Protein AF-A0A8T8I0J7-F1 (afdb_monomer)

Solvent-accessible surface area (backbone atoms only — not comparable to full-atom values): 14042 Å² total; per-residue (Å²): 132,82,86,79,81,64,38,60,79,60,55,64,62,70,59,53,52,52,38,46,75,73,65,48,44,72,44,84,31,50,49,88,34,74,62,40,53,49,98,52,83,51,26,40,40,61,34,82,84,46,65,78,30,34,31,38,40,28,40,75,53,82,64,46,66,83,23,43,44,63,66,51,35,29,52,55,41,26,53,35,40,6,52,79,25,75,44,95,84,33,39,92,48,68,61,54,51,68,56,48,38,50,55,55,16,50,57,50,26,51,42,54,76,72,64,54,72,58,52,72,52,78,38,82,34,18,65,34,71,71,45,97,98,36,22,58,48,55,53,34,50,50,48,19,52,53,56,41,54,75,78,44,90,58,76,86,81,87,72,56,70,67,59,47,46,52,51,23,53,40,32,43,30,25,53,57,51,54,72,70,72,72,76,67,49,71,42,79,91,81,39,35,34,36,39,69,33,86,43,59,45,32,42,76,43,68,45,32,57,59,54,83,53,53,90,87,32,75,90,38,58,30,42,58,46,71,60,66,90,43,39,37,22,38,35,43,42,48,57,71,40,74,49,78,44,41,59,43,72,82,134

Secondary structure (DSSP, 8-state):
-PPP---GGGS-HHHHHHHHHTT--EEEEETTSGGG--SSTT--EEETTEEEEEEEEEEE-SS-TT--SHHHHHHHHHHHHSTT-SSTT--SSPPPHHHHHHHHHHHHHHHHHTT--PPEE--GGGG--SBTTB-HHHHHHHHHHHHHHHH--SPPP---HHHHHHHHHHHHHHHHHHHT-PPPEEETTTTEEEEE-SSSEEEEEESB------TT-TTS--EEEEETTEEEEEEEE-TTPEEEEEB----

pLDDT: mean 91.02, std 11.17, range [44.72, 98.81]

Radius of gyration: 21.67 Å; Cα contacts (8 Å, |Δi|>4): 431; chains: 1; bounding box: 52×36×61 Å

Nearest PDB structures (foldseek):
  2q9a-assembly2_B  TM=3.047E-01  e=9.687E-01  Thermus aquaticus
  2q9a-assembly1_A  TM=2.953E-01  e=1.987E+00  Thermus aquaticus
  6tc6-assembly1_A  TM=2.148E-01  e=9.687E-01  Neisseria meningitidis alpha522
  7knf-assembly1_A  TM=1.675E-01  e=1.987E+00  Caenorhabditis elegans
  5w1n-assembly1_A  TM=2.253E-01  e=4.876E+00  Human astrovirus 2

Foldseek 3Di:
DDDDQPALVPDDLVVVVVCVVVVAAEDEDEPVHPSFDDPDALAWDQRPSHSSHIYGYAYEFLQDQPAQDQVSSQVSSCCQAACVHDDPNHDVHRDHSLRSLLVRLVVLLVCVVVVHLHYYDYYPSQPHCPDVVDGNVSSSVVNNVVSNVVPDPWDDDDDDPVVSRVSNNLVVVQVVQCVVVWAWDADPVQQKTKDFTQAWGKHKDKQWDFDFFDPVLVVDGWDWDQTRNIIIIIHTDHHRDMDIIGGNHDD

Structure (mmCIF, N/CA/C/O backbone):
data_AF-A0A8T8I0J7-F1
#
_entry.id   AF-A0A8T8I0J7-F1
#
loop_
_atom_site.group_PDB
_atom_site.id
_atom_site.type_symbol
_atom_site.label_atom_id
_atom_site.label_alt_id
_atom_site.label_comp_id
_atom_site.label_asym_id
_atom_site.label_entity_id
_atom_site.label_seq_id
_atom_site.pdbx_PDB_ins_code
_atom_site.Cartn_x
_atom_site.Cartn_y
_atom_site.Cartn_z
_atom_site.occupancy
_atom_site.B_iso_or_equiv
_atom_site.auth_seq_id
_atom_site.auth_comp_id
_atom_site.auth_asym_id
_atom_site.auth_atom_id
_atom_site.pdbx_PDB_model_num
ATOM 1 N N . MET A 1 1 ? 7.709 13.971 -21.416 1.00 49.38 1 MET A N 1
ATOM 2 C CA . MET A 1 1 ? 6.552 14.828 -21.065 1.00 49.38 1 MET A CA 1
ATOM 3 C C . MET A 1 1 ? 5.975 14.251 -19.792 1.00 49.38 1 MET A C 1
ATOM 5 O O . MET A 1 1 ? 5.640 13.075 -19.816 1.00 49.38 1 MET A O 1
ATOM 9 N N . ARG A 1 2 ? 5.940 15.001 -18.684 1.00 66.00 2 ARG A N 1
ATOM 10 C CA . ARG A 1 2 ? 5.357 14.460 -17.451 1.00 66.00 2 ARG A CA 1
ATOM 11 C C . ARG A 1 2 ? 3.848 14.280 -17.610 1.00 66.00 2 ARG A C 1
ATOM 13 O O . ARG A 1 2 ? 3.217 15.148 -18.2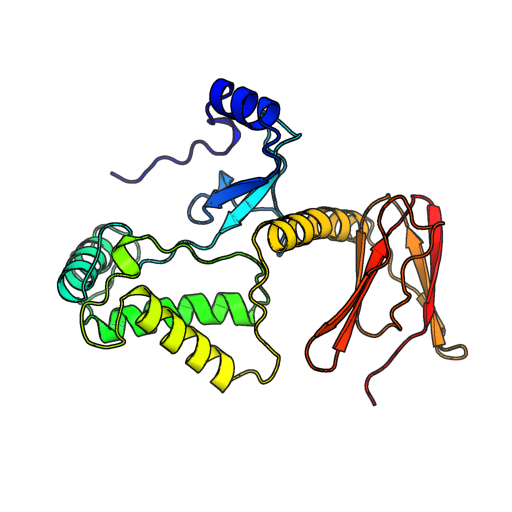22 1.00 66.00 2 ARG A O 1
ATOM 20 N N . PRO A 1 3 ? 3.272 13.191 -17.082 1.00 79.75 3 PRO A N 1
ATOM 21 C CA . PRO A 1 3 ? 1.828 13.036 -17.055 1.00 79.75 3 PRO A CA 1
ATOM 22 C C . PRO A 1 3 ? 1.203 14.191 -16.261 1.00 79.75 3 PRO A C 1
ATOM 24 O O . PRO A 1 3 ? 1.717 14.607 -15.225 1.00 79.75 3 PRO A O 1
ATOM 27 N N . THR A 1 4 ? 0.112 14.749 -16.783 1.00 88.06 4 THR A N 1
ATOM 28 C CA . THR A 1 4 ? -0.663 15.782 -16.086 1.00 88.06 4 THR A CA 1
ATOM 29 C C . THR A 1 4 ? -1.624 15.116 -15.108 1.00 88.06 4 THR A C 1
ATOM 31 O O . THR A 1 4 ? -2.411 14.262 -15.511 1.00 88.06 4 THR A O 1
ATOM 34 N N . ASP A 1 5 ? -1.570 15.515 -13.837 1.00 91.00 5 ASP A N 1
ATOM 35 C CA . ASP A 1 5 ? -2.530 15.080 -12.821 1.00 91.00 5 ASP A CA 1
ATOM 36 C C . ASP A 1 5 ? -3.853 15.843 -12.989 1.00 91.00 5 ASP A C 1
ATOM 38 O O . ASP A 1 5 ? -3.943 17.026 -12.659 1.00 91.00 5 ASP A O 1
ATOM 42 N N . PHE A 1 6 ? -4.882 15.178 -13.512 1.00 92.50 6 PHE A N 1
ATOM 43 C CA . PHE A 1 6 ? -6.249 15.718 -13.556 1.00 92.50 6 PHE A CA 1
ATOM 44 C C . PHE A 1 6 ? -7.067 15.361 -12.302 1.00 92.50 6 PHE A C 1
ATOM 46 O O . PHE A 1 6 ? -8.236 15.739 -12.193 1.00 92.50 6 PHE A O 1
ATOM 53 N N . GLY A 1 7 ? -6.464 14.631 -11.358 1.00 93.50 7 GLY A N 1
ATOM 54 C CA . GLY A 1 7 ? -7.111 14.060 -10.187 1.00 93.50 7 GLY A CA 1
ATOM 55 C C . GLY A 1 7 ? -8.232 13.074 -10.522 1.00 93.50 7 GLY A C 1
ATOM 56 O O . GLY A 1 7 ? -8.606 12.857 -11.675 1.00 93.50 7 GLY A O 1
ATOM 57 N N . LEU A 1 8 ? -8.847 12.518 -9.477 1.00 95.62 8 LEU A N 1
ATOM 58 C CA . LEU A 1 8 ? -9.962 11.571 -9.623 1.00 95.62 8 LEU A CA 1
ATOM 59 C C . LEU A 1 8 ? -11.222 12.198 -10.254 1.00 95.62 8 LEU A C 1
ATOM 61 O O . LEU A 1 8 ? -12.082 11.494 -10.778 1.00 95.62 8 LEU A O 1
ATOM 65 N N . ALA A 1 9 ? -11.358 13.527 -10.228 1.00 95.69 9 ALA A N 1
ATOM 66 C CA . ALA A 1 9 ? -12.460 14.219 -10.897 1.00 95.69 9 ALA A CA 1
ATOM 67 C C . ALA A 1 9 ? -12.319 14.229 -12.433 1.00 95.69 9 ALA A C 1
ATOM 69 O O . ALA A 1 9 ? -13.314 14.434 -13.124 1.00 95.69 9 ALA A O 1
ATOM 70 N N . GLY A 1 10 ? -11.114 13.986 -12.964 1.00 94.81 10 GLY A N 1
ATOM 71 C CA . GLY A 1 10 ? -10.849 13.845 -14.399 1.00 94.81 10 GLY A CA 1
ATOM 72 C C . GLY A 1 10 ? -11.098 12.438 -14.960 1.00 94.81 10 GLY A C 1
ATOM 73 O O . GLY A 1 10 ? -10.899 12.218 -16.153 1.00 94.81 10 GLY A O 1
ATOM 74 N N . SER A 1 11 ? -11.511 11.479 -14.125 1.00 96.06 11 SER A N 1
ATOM 75 C CA . SER A 1 11 ? -11.735 10.086 -14.524 1.00 96.06 11 SER A CA 1
ATOM 76 C C . SER A 1 11 ? -12.851 9.919 -15.563 1.00 96.06 11 SER A C 1
ATOM 78 O O . SER A 1 11 ? -13.814 10.685 -15.628 1.00 96.06 11 SER A O 1
ATOM 80 N N . ASN A 1 12 ? -12.782 8.836 -16.342 1.00 97.00 12 ASN A N 1
ATOM 81 C CA . ASN A 1 12 ? -13.845 8.465 -17.275 1.00 97.00 12 ASN A CA 1
ATOM 82 C C . ASN A 1 12 ? -15.082 7.943 -16.520 1.00 97.00 12 ASN A C 1
ATOM 84 O O . ASN A 1 12 ? -15.089 6.813 -16.031 1.00 97.00 12 ASN A O 1
ATOM 88 N N . LYS A 1 13 ? -16.157 8.740 -16.481 1.00 97.25 13 LYS A N 1
ATOM 89 C CA . LYS A 1 13 ? -17.405 8.363 -15.799 1.00 97.25 13 LYS A CA 1
ATOM 90 C C . LYS A 1 13 ? -18.019 7.062 -16.331 1.00 97.25 13 LYS A C 1
ATOM 92 O O . LYS A 1 13 ? -18.481 6.259 -15.532 1.00 97.25 13 LYS A O 1
ATOM 97 N N . ALA A 1 14 ? -17.997 6.822 -17.643 1.00 98.38 14 ALA A N 1
ATOM 98 C CA . ALA A 1 14 ? -18.591 5.613 -18.218 1.00 98.38 14 ALA A CA 1
ATOM 99 C C . ALA A 1 14 ? -17.865 4.337 -17.757 1.00 98.38 14 ALA A C 1
ATOM 101 O O . ALA A 1 14 ? -18.504 3.317 -17.517 1.00 98.38 14 ALA A O 1
ATOM 102 N N . LEU A 1 15 ? -16.540 4.409 -17.578 1.00 97.38 15 LEU A N 1
ATOM 103 C CA . LEU A 1 15 ? -15.758 3.311 -17.008 1.00 97.38 15 LEU A CA 1
ATOM 104 C C . LEU A 1 15 ? -16.139 3.053 -15.544 1.00 97.38 15 LEU A C 1
ATOM 106 O O . LEU A 1 15 ? -16.306 1.903 -15.154 1.00 97.38 15 LEU A O 1
ATOM 110 N N . LEU A 1 16 ? -16.317 4.108 -14.747 1.00 98.31 16 LEU A N 1
ATOM 111 C CA . LEU A 1 16 ? -16.741 3.980 -13.350 1.00 98.31 16 LEU A CA 1
ATOM 112 C C . LEU A 1 16 ? -18.162 3.418 -13.233 1.00 98.31 16 LEU A C 1
ATOM 114 O O . LEU A 1 16 ? -18.428 2.605 -12.354 1.00 98.31 16 LEU A O 1
ATOM 118 N N . ASP A 1 17 ? -19.061 3.822 -14.132 1.00 98.31 17 ASP A N 1
ATOM 119 C CA . ASP A 1 17 ? -20.421 3.293 -14.186 1.00 98.31 17 ASP A CA 1
ATOM 120 C C . ASP A 1 17 ? -20.409 1.789 -14.492 1.00 98.31 17 ASP A C 1
ATOM 122 O O . ASP A 1 17 ? -20.983 1.009 -13.737 1.00 98.31 17 ASP A O 1
ATOM 126 N N . ALA A 1 18 ? -19.655 1.369 -15.512 1.00 98.38 18 ALA A N 1
ATOM 127 C CA . ALA A 1 18 ? -19.501 -0.044 -15.849 1.00 98.38 18 ALA A CA 1
ATOM 128 C C . ALA A 1 18 ? -18.836 -0.858 -14.725 1.00 98.38 18 ALA A C 1
ATOM 130 O O . ALA A 1 18 ? -19.252 -1.981 -14.449 1.00 98.38 18 ALA A O 1
ATOM 131 N N . ALA A 1 19 ? -17.817 -0.305 -14.059 1.00 97.81 19 ALA A N 1
ATOM 132 C CA . ALA A 1 19 ? -17.158 -0.958 -12.932 1.00 97.81 19 ALA A CA 1
ATOM 133 C C . ALA A 1 19 ? -18.148 -1.204 -11.782 1.00 97.81 19 ALA A C 1
ATOM 135 O O . ALA A 1 19 ? -18.249 -2.325 -11.285 1.00 97.81 19 ALA A O 1
ATOM 136 N N . HIS A 1 20 ? -18.925 -0.185 -11.411 1.00 97.81 20 HIS A N 1
ATOM 137 C CA . HIS A 1 20 ? -19.969 -0.314 -10.400 1.00 97.81 20 HIS A CA 1
ATOM 138 C C . HIS A 1 20 ? -21.016 -1.370 -10.781 1.00 97.81 20 HIS A C 1
ATOM 140 O O . HIS A 1 20 ? -21.375 -2.199 -9.948 1.00 97.81 20 HIS A O 1
ATOM 146 N N . ASP A 1 21 ? -21.485 -1.373 -12.030 1.00 98.25 21 ASP A N 1
ATOM 147 C CA . ASP A 1 21 ? -22.515 -2.311 -12.494 1.00 98.25 21 ASP A CA 1
ATOM 148 C C . ASP A 1 21 ? -22.025 -3.770 -12.494 1.00 98.25 21 ASP A C 1
ATOM 150 O O . ASP A 1 21 ? -22.815 -4.696 -12.311 1.00 98.25 21 ASP A O 1
ATOM 154 N N . LEU A 1 22 ? -20.710 -3.981 -12.623 1.00 98.25 22 LEU A N 1
ATOM 155 C CA . LEU A 1 22 ? -20.046 -5.277 -12.442 1.00 98.25 22 LEU A CA 1
ATOM 156 C C . LEU A 1 22 ? -19.785 -5.633 -10.966 1.00 98.25 22 LEU A C 1
ATOM 158 O O . LEU A 1 22 ? -19.236 -6.697 -10.680 1.00 98.25 22 LEU A O 1
ATOM 162 N N . GLY A 1 23 ? -20.157 -4.763 -10.026 1.00 97.56 23 GLY A N 1
ATOM 163 C CA . GLY A 1 23 ? -19.945 -4.952 -8.593 1.00 97.56 23 GLY A CA 1
ATOM 164 C C . GLY A 1 23 ? -18.532 -4.613 -8.113 1.00 97.56 23 GLY A C 1
ATOM 165 O O . GLY A 1 23 ? -18.157 -5.004 -7.006 1.00 97.56 23 GLY A O 1
ATOM 166 N N . VAL A 1 24 ? -17.730 -3.891 -8.906 1.00 97.88 24 VAL A N 1
ATOM 167 C CA . VAL A 1 24 ? -16.416 -3.405 -8.465 1.00 97.88 24 VAL A CA 1
ATOM 168 C C . VAL A 1 24 ? -16.615 -2.340 -7.392 1.00 97.88 24 VAL A C 1
ATOM 170 O O . VAL A 1 24 ? -17.209 -1.292 -7.635 1.00 97.88 24 VAL A O 1
ATOM 173 N N . ARG A 1 25 ? -16.079 -2.610 -6.201 1.00 97.62 25 ARG A N 1
ATOM 174 C CA . ARG A 1 25 ? -16.115 -1.688 -5.055 1.00 97.62 25 ARG A CA 1
ATOM 175 C C . ARG A 1 25 ? -14.794 -0.970 -4.821 1.00 97.62 25 ARG A C 1
ATOM 177 O O . ARG A 1 25 ? -14.799 0.141 -4.308 1.00 97.62 25 ARG A O 1
ATOM 184 N N . TYR A 1 26 ? -13.681 -1.590 -5.204 1.00 98.19 26 TYR A N 1
ATOM 185 C CA . TYR A 1 26 ? -12.337 -1.108 -4.904 1.00 98.19 26 TYR A CA 1
ATOM 186 C C . TYR A 1 26 ? -11.519 -0.942 -6.179 1.00 98.19 26 TYR A C 1
ATOM 188 O O . TYR A 1 26 ? -11.452 -1.862 -6.994 1.00 98.19 26 TYR A O 1
ATOM 196 N N . LEU A 1 27 ? -10.879 0.215 -6.327 1.00 97.00 27 LEU A N 1
ATOM 197 C CA . LEU A 1 27 ? -9.900 0.501 -7.373 1.00 97.00 27 LEU A CA 1
ATOM 198 C C . LEU A 1 27 ? -8.566 0.885 -6.739 1.00 97.00 27 LEU A C 1
ATOM 200 O O . LEU A 1 27 ? -8.531 1.472 -5.663 1.00 97.00 27 LEU A O 1
ATOM 204 N N . GLN A 1 28 ? -7.473 0.589 -7.427 1.00 96.00 28 GLN A N 1
ATOM 205 C CA . GLN A 1 28 ? -6.141 1.031 -7.033 1.00 96.00 28 GLN A CA 1
ATOM 206 C C . GLN A 1 28 ? -5.917 2.493 -7.457 1.00 96.00 28 GLN A C 1
ATOM 208 O O . GLN A 1 28 ? -6.335 2.906 -8.540 1.00 96.00 28 GLN A O 1
ATOM 213 N N . GLY A 1 29 ? -5.283 3.289 -6.600 1.00 95.62 29 GLY A N 1
ATOM 214 C CA . GLY A 1 29 ? -4.842 4.657 -6.882 1.00 95.62 29 GLY A CA 1
ATOM 215 C C . GLY A 1 29 ? -3.322 4.772 -6.827 1.00 95.62 29 GLY A C 1
ATOM 216 O O . GLY A 1 29 ? -2.692 3.926 -6.217 1.00 95.62 29 GLY A O 1
ATOM 217 N N . ASN A 1 30 ? -2.753 5.826 -7.422 1.00 94.81 30 ASN A N 1
ATOM 218 C CA . ASN A 1 30 ? -1.304 6.000 -7.545 1.00 94.81 30 ASN A CA 1
ATOM 219 C C . ASN A 1 30 ? -0.791 7.214 -6.757 1.00 94.81 30 ASN A C 1
ATOM 221 O O . ASN A 1 30 ? -1.065 8.352 -7.143 1.00 94.81 30 ASN A O 1
ATOM 225 N N . MET A 1 31 ? -0.017 6.994 -5.684 1.00 94.62 31 MET A N 1
ATOM 226 C CA . MET A 1 31 ? 0.464 8.085 -4.819 1.00 94.62 31 MET A CA 1
ATOM 227 C C . MET A 1 31 ? 1.525 9.003 -5.448 1.00 94.62 31 MET A C 1
ATOM 229 O O . MET A 1 31 ? 1.840 10.042 -4.854 1.00 94.62 31 MET A O 1
ATOM 233 N N . SER A 1 32 ? 2.023 8.735 -6.660 1.00 91.56 32 SER A N 1
ATOM 234 C CA . SER A 1 32 ? 2.769 9.747 -7.428 1.00 91.56 32 SER A CA 1
ATOM 235 C C . SER A 1 32 ? 1.898 10.951 -7.796 1.00 91.56 32 SER A C 1
ATOM 237 O O . SER A 1 32 ? 2.417 12.060 -7.919 1.00 91.56 32 SER A O 1
ATOM 239 N N . PHE A 1 33 ? 0.578 10.774 -7.898 1.00 93.50 33 PHE A N 1
ATOM 240 C CA . PHE A 1 33 ? -0.369 11.844 -8.202 1.00 93.50 33 PHE A CA 1
ATOM 241 C C . PHE A 1 33 ? -0.972 12.423 -6.926 1.00 93.50 33 PHE A C 1
ATOM 243 O O . PHE A 1 33 ? -1.515 11.705 -6.084 1.00 93.50 33 PHE A O 1
ATOM 250 N N . ALA A 1 34 ? -0.905 13.746 -6.778 1.00 93.06 34 ALA A N 1
ATOM 251 C CA . ALA A 1 34 ? -1.426 14.433 -5.603 1.00 93.06 34 ALA A CA 1
ATOM 252 C C . ALA A 1 34 ? -2.938 14.212 -5.448 1.00 93.06 34 ALA A C 1
ATOM 254 O O . ALA A 1 34 ? -3.413 14.035 -4.328 1.00 93.06 34 ALA A O 1
ATOM 255 N N . GLY A 1 35 ? -3.677 14.136 -6.561 1.00 92.50 35 GLY A N 1
ATOM 256 C CA . GLY A 1 35 ? -5.117 13.866 -6.564 1.00 92.50 35 GLY A CA 1
ATOM 257 C C . GLY A 1 35 ? -5.520 12.473 -6.061 1.00 92.50 35 GLY A C 1
ATOM 258 O O . GLY A 1 35 ? -6.703 12.243 -5.819 1.00 92.50 35 GLY A O 1
ATOM 259 N N . HIS A 1 36 ? -4.563 11.556 -5.891 1.00 95.62 36 HIS A N 1
ATOM 260 C CA . HIS A 1 36 ? -4.777 10.199 -5.378 1.00 95.62 36 HIS A CA 1
ATOM 261 C C . HIS A 1 36 ? -4.283 10.026 -3.932 1.00 95.62 36 HIS A C 1
ATOM 263 O O . HIS A 1 36 ? -4.416 8.942 -3.362 1.00 95.62 36 HIS A O 1
ATOM 269 N N . ARG A 1 37 ? -3.719 11.075 -3.315 1.00 96.44 37 ARG A N 1
ATOM 270 C CA . ARG A 1 37 ? -3.228 11.028 -1.933 1.00 96.44 37 ARG A CA 1
ATOM 271 C C . ARG A 1 37 ? -4.370 11.329 -0.955 1.00 96.44 37 ARG A C 1
ATOM 273 O O . ARG A 1 37 ? -4.971 12.401 -1.040 1.00 96.44 37 ARG A O 1
ATOM 280 N N . PRO A 1 38 ? -4.674 10.430 -0.008 1.00 96.31 38 PRO A N 1
ATOM 281 C CA . PRO A 1 38 ? -5.698 10.674 0.999 1.00 96.31 38 PRO A CA 1
ATOM 282 C C . PRO A 1 38 ? -5.206 11.684 2.044 1.00 96.31 38 PRO A C 1
ATOM 284 O O . PRO A 1 38 ? -4.008 11.854 2.266 1.00 96.31 38 PRO A O 1
ATOM 287 N N . SER A 1 39 ? -6.137 12.329 2.745 1.00 95.06 39 SER A N 1
ATOM 288 C CA . SER A 1 39 ? -5.823 13.339 3.766 1.00 95.06 39 SER A CA 1
ATOM 289 C C . SER A 1 39 ? -5.436 12.763 5.135 1.00 95.06 39 SER A C 1
ATOM 291 O O . SER A 1 39 ? -5.129 13.525 6.050 1.00 95.06 39 SER A O 1
ATOM 293 N N . CYS A 1 40 ? -5.501 11.442 5.315 1.00 95.94 40 CYS A N 1
ATOM 294 C CA . CYS A 1 40 ? -5.166 10.761 6.563 1.00 95.94 40 CYS A CA 1
ATOM 295 C C . CYS A 1 40 ? -4.328 9.499 6.331 1.00 95.94 40 CYS A C 1
ATOM 297 O O . CYS A 1 40 ? -4.261 8.963 5.225 1.00 95.94 40 CYS A O 1
ATOM 299 N N . ALA A 1 41 ? -3.650 9.046 7.387 1.00 95.69 41 ALA A N 1
ATOM 300 C CA . ALA A 1 41 ? -2.747 7.904 7.320 1.00 95.69 41 ALA A CA 1
ATOM 301 C C . ALA A 1 41 ? -3.512 6.594 7.072 1.00 95.69 41 ALA A C 1
ATOM 303 O O . ALA A 1 41 ? -4.466 6.285 7.786 1.00 95.69 41 ALA A O 1
ATOM 304 N N . ASN A 1 42 ? -3.059 5.793 6.108 1.00 97.12 42 ASN A N 1
ATOM 305 C CA . ASN A 1 42 ? -3.684 4.522 5.712 1.00 97.12 42 ASN A CA 1
ATOM 306 C C . ASN A 1 42 ? -5.161 4.637 5.298 1.00 97.12 42 ASN A C 1
ATOM 308 O O . ASN A 1 42 ? -5.894 3.660 5.395 1.00 97.12 42 ASN A O 1
ATOM 312 N N . CYS A 1 43 ? -5.601 5.822 4.885 1.00 98.00 43 CYS A N 1
ATOM 313 C CA . CYS A 1 43 ? -6.946 6.091 4.396 1.00 98.00 43 CYS A CA 1
ATOM 314 C C . CYS A 1 43 ? -7.056 5.863 2.884 1.00 98.00 43 CYS A C 1
ATOM 316 O O . CYS A 1 43 ? -6.061 5.749 2.178 1.00 98.00 43 CYS A O 1
ATOM 318 N N . GLY A 1 44 ? -8.274 5.839 2.364 1.00 98.00 44 GLY A N 1
ATOM 319 C CA . GLY A 1 44 ? -8.531 5.862 0.925 1.00 98.00 44 GLY A CA 1
ATOM 320 C C . GLY A 1 44 ? -9.516 6.960 0.560 1.00 98.00 44 GLY A C 1
ATOM 321 O O . GLY A 1 44 ? -9.847 7.824 1.378 1.00 98.00 44 GLY A O 1
ATOM 322 N N . ILE A 1 45 ? -9.978 6.955 -0.686 1.00 98.38 45 ILE A N 1
ATOM 323 C CA . ILE A 1 45 ? -10.796 8.038 -1.235 1.00 98.38 45 ILE A CA 1
ATOM 324 C C . ILE A 1 45 ? -12.059 7.447 -1.859 1.00 98.38 45 ILE A C 1
ATOM 326 O O . ILE A 1 45 ? -11.973 6.670 -2.803 1.00 98.38 45 ILE A O 1
ATOM 330 N N . HIS A 1 46 ? -13.243 7.848 -1.391 1.00 97.88 46 HIS A N 1
ATOM 331 C CA . HIS A 1 46 ? -14.469 7.598 -2.157 1.00 97.88 46 HIS A CA 1
ATOM 332 C C . HIS A 1 46 ? -14.412 8.405 -3.453 1.00 97.88 46 HIS A C 1
ATOM 334 O O . HIS A 1 46 ? -14.204 9.621 -3.423 1.00 97.88 46 HIS A O 1
ATOM 340 N N . HIS A 1 47 ? -14.567 7.735 -4.592 1.00 97.81 47 HIS A N 1
ATOM 341 C CA . HIS A 1 47 ? -14.354 8.358 -5.887 1.00 9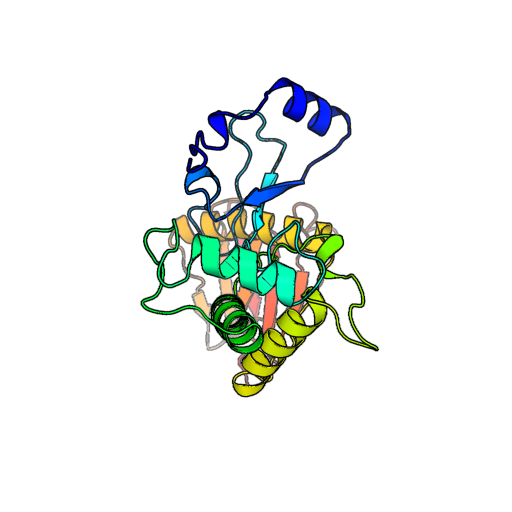7.81 47 HIS A CA 1
ATOM 342 C C . HIS A 1 47 ? -15.373 9.500 -6.107 1.00 97.81 47 HIS A C 1
ATOM 344 O O . HIS A 1 47 ? -16.581 9.269 -6.033 1.00 97.81 47 HIS A O 1
ATOM 350 N N . PRO A 1 48 ? -14.946 10.734 -6.439 1.00 97.06 48 PRO A N 1
ATOM 351 C CA . PRO A 1 48 ? -15.827 11.910 -6.457 1.00 97.06 48 PRO A CA 1
ATOM 352 C C . PRO A 1 48 ? -16.932 11.844 -7.519 1.00 97.06 48 PRO A C 1
ATOM 354 O O . PRO A 1 48 ? -17.985 12.452 -7.357 1.00 97.06 48 PRO A O 1
ATOM 357 N N . LEU A 1 49 ? -16.704 11.107 -8.610 1.00 97.62 49 LEU A N 1
ATOM 358 C CA . LEU A 1 49 ? -17.707 10.903 -9.662 1.00 97.62 49 LEU A CA 1
ATOM 359 C C . LEU A 1 49 ? -18.653 9.717 -9.406 1.00 97.62 49 LEU A C 1
ATOM 361 O O . LEU A 1 49 ? -19.679 9.639 -10.079 1.00 97.62 49 LEU A O 1
ATOM 365 N N . ARG A 1 50 ? -18.298 8.799 -8.492 1.00 97.50 50 ARG A N 1
ATOM 366 C CA . ARG A 1 50 ? -19.018 7.553 -8.155 1.00 97.50 50 ARG A CA 1
ATOM 367 C C . ARG A 1 50 ? -18.631 7.099 -6.744 1.00 97.50 50 ARG A C 1
ATOM 369 O O . ARG A 1 50 ? -17.712 6.303 -6.581 1.00 97.50 50 ARG A O 1
ATOM 376 N N . GLY A 1 51 ? -19.302 7.643 -5.729 1.00 97.50 51 GLY A N 1
ATOM 377 C CA . GLY A 1 51 ? -18.920 7.463 -4.321 1.00 97.50 51 GLY A CA 1
ATOM 378 C C . GLY A 1 51 ? -19.005 6.020 -3.809 1.00 97.50 51 GLY A C 1
ATOM 379 O O . GLY A 1 51 ? -18.407 5.704 -2.782 1.00 97.50 51 GLY A O 1
ATOM 380 N N . GLU A 1 52 ? -19.707 5.144 -4.530 1.00 97.31 52 GLU A N 1
ATOM 381 C CA . GLU A 1 52 ? -19.783 3.707 -4.251 1.00 97.31 52 GLU A CA 1
ATOM 382 C C . GLU A 1 52 ? -18.471 2.968 -4.561 1.00 97.31 52 GLU A C 1
ATOM 384 O O . GLU A 1 52 ? -18.256 1.864 -4.062 1.00 97.31 52 GLU A O 1
ATOM 389 N N . ILE A 1 53 ? -17.597 3.572 -5.373 1.00 98.19 53 ILE A N 1
ATOM 390 C CA . ILE A 1 53 ? -16.257 3.070 -5.661 1.00 98.19 53 ILE A CA 1
ATOM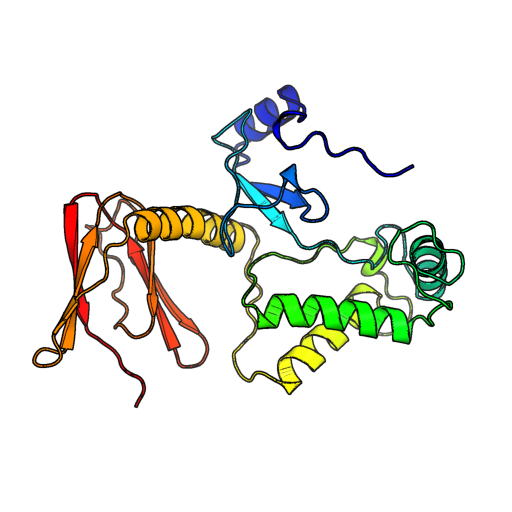 391 C C . ILE A 1 53 ? -15.264 3.736 -4.713 1.00 98.19 53 ILE A C 1
ATOM 393 O O . ILE A 1 53 ? -15.189 4.962 -4.612 1.00 98.19 53 ILE A O 1
ATOM 397 N N . PHE A 1 54 ? -14.453 2.917 -4.060 1.00 98.50 54 PHE A N 1
ATOM 398 C CA . PHE A 1 54 ? -13.416 3.340 -3.139 1.00 98.50 54 PHE A CA 1
ATOM 399 C C . PHE A 1 54 ? -12.028 3.133 -3.753 1.00 98.50 54 PHE A C 1
ATOM 401 O O . PHE A 1 54 ? -11.692 2.053 -4.237 1.00 98.50 54 PHE A O 1
ATOM 408 N N . VAL A 1 55 ? -11.216 4.184 -3.750 1.00 98.31 55 VAL A N 1
ATOM 409 C CA . VAL A 1 55 ? -9.848 4.180 -4.267 1.00 98.31 55 VAL A CA 1
ATOM 410 C C . VAL A 1 55 ? -8.885 3.901 -3.119 1.00 98.31 55 VAL A C 1
ATOM 412 O O . VAL A 1 55 ? -8.787 4.690 -2.176 1.00 98.31 55 VAL A O 1
ATOM 415 N N . VAL A 1 56 ? -8.170 2.785 -3.221 1.00 98.38 56 VAL A N 1
ATOM 416 C CA . VAL A 1 56 ? -7.113 2.348 -2.308 1.00 98.38 56 VAL A CA 1
ATOM 417 C C . VAL A 1 56 ? -5.770 2.809 -2.884 1.00 98.38 56 VAL A C 1
ATOM 419 O O . VAL A 1 56 ? -5.400 2.350 -3.966 1.00 98.38 56 VAL A O 1
ATOM 422 N N . PRO A 1 57 ? -5.045 3.726 -2.224 1.00 97.25 57 PRO A N 1
ATOM 423 C CA . PRO A 1 57 ? -3.750 4.193 -2.711 1.00 97.25 57 PRO A CA 1
ATOM 424 C C . PRO A 1 57 ? -2.691 3.083 -2.723 1.00 97.25 57 PRO A C 1
ATOM 426 O O . PRO A 1 57 ? -2.732 2.170 -1.896 1.00 97.25 57 PRO A O 1
ATOM 429 N N . ASP A 1 58 ? -1.725 3.205 -3.628 1.00 96.06 58 ASP A N 1
ATOM 430 C CA . ASP A 1 58 ? -0.509 2.399 -3.701 1.00 96.06 58 ASP A CA 1
ATOM 431 C C . ASP A 1 58 ? 0.751 3.276 -3.626 1.00 96.06 58 ASP A C 1
ATOM 433 O O . ASP A 1 58 ? 0.710 4.491 -3.842 1.00 96.06 58 ASP A O 1
ATOM 437 N N . TRP A 1 59 ? 1.885 2.645 -3.351 1.00 97.31 59 TRP A N 1
ATOM 438 C CA . TRP A 1 59 ? 3.202 3.220 -3.563 1.00 97.31 59 TRP A CA 1
ATOM 439 C C . TRP A 1 59 ? 3.763 2.731 -4.901 1.00 97.31 59 TRP A C 1
ATOM 441 O O . TRP A 1 59 ? 4.056 1.540 -5.042 1.00 97.31 59 TRP A O 1
ATOM 451 N N . PRO A 1 60 ? 3.971 3.607 -5.890 1.00 95.25 60 PRO A N 1
ATOM 452 C CA . PRO A 1 60 ? 4.734 3.222 -7.065 1.00 95.25 60 PRO A CA 1
ATOM 453 C C . PRO A 1 60 ? 6.182 2.921 -6.669 1.00 95.25 60 PRO A C 1
ATOM 455 O O . PRO A 1 60 ? 6.723 3.525 -5.742 1.00 95.25 60 PRO A O 1
ATOM 458 N N . THR A 1 61 ? 6.796 1.982 -7.381 1.00 96.50 61 THR A N 1
ATOM 459 C CA . THR A 1 61 ? 8.238 1.730 -7.312 1.00 96.50 61 THR A CA 1
ATOM 460 C C . THR A 1 61 ? 8.894 2.265 -8.580 1.00 96.50 61 THR A C 1
ATOM 462 O O . THR A 1 61 ? 8.238 2.383 -9.618 1.00 96.50 61 THR A O 1
ATOM 465 N N . SER A 1 62 ? 10.190 2.555 -8.521 1.00 96.19 62 SER A N 1
ATOM 466 C CA . SER A 1 62 ? 10.994 2.842 -9.714 1.00 96.19 62 SER A CA 1
ATOM 467 C C . SER A 1 62 ? 11.556 1.567 -10.350 1.00 96.19 62 SER A C 1
ATOM 469 O O . SER A 1 62 ? 12.430 1.645 -11.215 1.00 96.19 62 SER A O 1
ATOM 471 N N . ILE A 1 63 ? 11.065 0.384 -9.955 1.00 98.06 63 ILE A N 1
ATOM 472 C CA . ILE A 1 63 ? 11.244 -0.843 -10.732 1.00 98.06 63 ILE A CA 1
ATOM 473 C C . ILE A 1 63 ? 10.326 -0.725 -11.953 1.00 98.06 63 ILE A C 1
ATOM 475 O O . ILE A 1 63 ? 9.102 -0.824 -11.847 1.00 98.06 63 ILE A O 1
ATOM 479 N N . ALA A 1 64 ? 10.925 -0.433 -13.105 1.00 97.38 64 ALA A N 1
ATOM 480 C CA . ALA A 1 64 ? 10.217 0.002 -14.297 1.00 97.38 64 ALA A CA 1
ATOM 481 C C . ALA A 1 64 ? 9.235 -1.071 -14.783 1.00 97.38 64 ALA A C 1
ATOM 483 O O . ALA A 1 64 ? 9.530 -2.270 -14.765 1.00 97.38 64 ALA A O 1
ATOM 484 N N . PHE A 1 65 ? 8.049 -0.646 -15.218 1.00 96.38 65 PHE A N 1
ATOM 485 C CA . PHE A 1 65 ? 6.954 -1.563 -15.542 1.00 96.38 65 PHE A CA 1
ATOM 486 C C . PHE A 1 65 ? 7.265 -2.451 -16.753 1.00 96.38 65 PHE A C 1
ATOM 488 O O . PHE A 1 65 ? 6.755 -3.568 -16.864 1.00 96.38 65 PHE A O 1
ATOM 495 N N . GLU A 1 66 ? 8.092 -1.936 -17.657 1.00 97.06 66 GLU A N 1
ATOM 496 C CA . GLU A 1 66 ? 8.527 -2.571 -18.890 1.00 97.06 66 GLU A CA 1
ATOM 497 C C . GLU A 1 66 ? 9.834 -3.366 -18.745 1.00 97.06 66 GLU A C 1
ATOM 499 O O . GLU A 1 66 ? 10.140 -4.159 -19.632 1.00 97.06 66 GLU A O 1
ATOM 504 N N . ALA A 1 67 ? 10.581 -3.201 -17.646 1.00 98.38 67 ALA A N 1
ATOM 505 C CA . ALA A 1 67 ? 11.850 -3.895 -17.435 1.00 98.38 67 ALA A CA 1
ATOM 506 C C . ALA A 1 67 ? 11.651 -5.366 -17.049 1.00 98.38 67 ALA A C 1
ATOM 508 O O . ALA A 1 67 ? 10.812 -5.715 -16.207 1.00 98.38 67 ALA A O 1
ATOM 509 N N . THR A 1 68 ? 12.483 -6.232 -17.623 1.00 98.50 68 THR A N 1
ATOM 510 C CA . THR A 1 68 ? 12.458 -7.678 -17.383 1.00 98.50 68 THR A CA 1
ATOM 511 C C . THR A 1 68 ? 13.791 -8.250 -16.899 1.00 98.50 68 THR A C 1
ATOM 513 O O . THR A 1 68 ? 13.816 -9.373 -16.392 1.00 98.50 68 THR A O 1
ATOM 516 N N . ASP A 1 69 ? 14.878 -7.481 -16.987 1.00 98.69 69 ASP A N 1
ATOM 517 C CA . ASP A 1 69 ? 16.204 -7.849 -16.491 1.00 98.69 69 ASP A CA 1
ATOM 518 C C . ASP A 1 69 ? 16.991 -6.638 -15.927 1.00 98.69 69 ASP A C 1
ATOM 520 O O . ASP A 1 69 ? 16.539 -5.490 -16.034 1.00 98.69 69 ASP A O 1
ATOM 524 N N . PRO A 1 70 ? 18.139 -6.874 -15.258 1.00 98.81 70 PRO A N 1
ATOM 525 C CA . PRO A 1 70 ? 18.942 -5.814 -14.648 1.00 98.81 70 PRO A CA 1
ATOM 526 C C . PRO A 1 70 ? 19.465 -4.746 -15.612 1.00 98.81 70 PRO A C 1
ATOM 528 O O . PRO A 1 70 ? 19.608 -3.591 -15.206 1.00 98.81 70 PRO A O 1
ATOM 531 N N . GLU A 1 71 ? 19.773 -5.101 -16.862 1.00 98.75 71 GLU A N 1
ATOM 532 C CA . GLU A 1 71 ? 20.314 -4.158 -17.845 1.00 98.75 71 GLU A CA 1
ATOM 533 C C . GLU A 1 71 ? 19.225 -3.170 -18.271 1.00 98.75 71 GLU A C 1
ATOM 535 O O . GLU A 1 71 ? 19.433 -1.955 -18.210 1.00 98.75 71 GLU A O 1
ATOM 540 N N . GLU A 1 72 ? 18.034 -3.685 -18.592 1.00 98.69 72 GLU A N 1
ATOM 541 C CA . GLU A 1 72 ? 16.855 -2.878 -18.917 1.00 98.69 72 GLU A CA 1
ATOM 542 C C . GLU A 1 72 ? 16.479 -1.949 -17.755 1.00 98.69 72 GLU A C 1
ATOM 544 O O . GLU A 1 72 ? 16.310 -0.742 -17.951 1.00 98.69 72 GLU A O 1
ATOM 549 N N . GLN A 1 73 ? 16.410 -2.487 -16.532 1.00 98.75 73 GLN A N 1
ATOM 550 C CA . GLN A 1 73 ? 16.101 -1.700 -15.337 1.00 98.75 73 GLN A CA 1
ATOM 551 C C . GLN A 1 73 ? 17.125 -0.581 -15.111 1.00 98.75 73 GLN A C 1
ATOM 553 O O . GLN A 1 73 ? 16.748 0.552 -14.814 1.00 98.75 73 GLN A O 1
ATOM 558 N N . THR A 1 74 ? 18.416 -0.879 -15.266 1.00 98.81 74 THR A N 1
ATOM 559 C CA . THR A 1 74 ? 19.492 0.104 -15.076 1.00 98.81 74 THR A CA 1
ATOM 560 C C . THR A 1 74 ? 19.413 1.221 -16.109 1.00 98.81 74 THR A C 1
ATOM 562 O O . THR A 1 74 ? 19.557 2.396 -15.763 1.00 98.81 74 THR A O 1
ATOM 565 N N . ALA A 1 75 ? 19.162 0.877 -17.374 1.00 98.56 75 ALA A N 1
ATOM 566 C CA . ALA A 1 75 ? 19.028 1.855 -18.445 1.00 98.56 75 ALA A CA 1
ATOM 567 C C . ALA A 1 75 ? 17.824 2.783 -18.216 1.00 98.56 75 ALA A C 1
ATOM 569 O O . ALA A 1 75 ? 17.965 4.003 -18.304 1.00 98.56 75 ALA A O 1
ATOM 570 N N . LEU A 1 76 ? 16.658 2.221 -17.879 1.00 98.12 76 LEU A N 1
ATOM 571 C CA . LEU A 1 76 ? 15.424 2.981 -17.657 1.00 98.12 76 LEU A CA 1
ATOM 572 C C . LEU A 1 76 ? 15.512 3.870 -16.417 1.00 98.12 76 LEU A C 1
ATOM 574 O O . LEU A 1 76 ? 15.176 5.053 -16.486 1.00 98.12 76 LEU A O 1
ATOM 578 N N . PHE A 1 77 ? 16.023 3.335 -15.305 1.00 98.00 77 PHE A N 1
ATOM 579 C CA . PHE A 1 77 ? 16.201 4.116 -14.086 1.00 98.00 77 PHE A CA 1
ATOM 580 C C . PHE A 1 77 ? 17.161 5.282 -14.319 1.00 98.00 77 PHE A C 1
ATOM 582 O O . PHE A 1 77 ? 16.827 6.413 -13.990 1.00 98.00 77 PHE A O 1
ATOM 589 N N . ASN A 1 78 ? 18.327 5.055 -14.935 1.00 98.31 78 ASN A N 1
ATOM 590 C CA . ASN A 1 78 ? 19.298 6.130 -15.157 1.00 98.31 78 ASN A CA 1
ATOM 591 C C . ASN A 1 78 ? 18.844 7.143 -16.222 1.00 98.31 78 ASN A C 1
ATOM 593 O O . ASN A 1 78 ? 19.198 8.318 -16.134 1.00 98.31 78 ASN A O 1
ATOM 597 N N . ALA A 1 79 ? 18.007 6.742 -17.183 1.00 97.12 79 ALA A N 1
ATOM 598 C CA . ALA A 1 79 ? 17.369 7.685 -18.101 1.00 97.12 79 ALA A CA 1
ATOM 599 C C . ALA A 1 79 ? 16.416 8.659 -17.378 1.00 97.12 79 ALA A C 1
ATOM 601 O O . ALA A 1 79 ? 16.262 9.801 -17.815 1.00 97.12 79 ALA A O 1
ATOM 602 N N . ALA A 1 80 ? 15.801 8.238 -16.269 1.00 95.38 80 ALA A N 1
ATOM 603 C CA . ALA A 1 80 ? 14.938 9.084 -15.446 1.00 95.38 80 ALA A CA 1
ATOM 604 C C . ALA A 1 80 ? 15.708 9.827 -14.338 1.00 95.38 80 ALA A C 1
ATOM 606 O O . ALA A 1 80 ? 15.555 11.038 -14.193 1.00 95.38 80 ALA A O 1
ATOM 607 N N . TYR A 1 81 ? 16.566 9.122 -13.602 1.00 96.56 81 TYR A N 1
ATOM 608 C CA . TYR A 1 81 ? 17.159 9.551 -12.331 1.00 96.56 81 TYR A CA 1
ATOM 609 C C . TYR A 1 81 ? 18.696 9.562 -12.315 1.00 96.56 81 TYR A C 1
ATOM 611 O O . TYR A 1 81 ? 19.282 9.905 -11.293 1.00 96.56 81 TYR A O 1
ATOM 619 N N . GLY A 1 82 ? 19.369 9.190 -13.406 1.00 97.06 82 GLY A N 1
ATOM 620 C CA . GLY A 1 82 ? 20.834 9.202 -13.507 1.00 97.06 82 GLY A CA 1
ATOM 621 C C . GLY A 1 82 ? 21.410 10.607 -13.719 1.00 97.06 82 GLY A C 1
ATOM 622 O O . GLY A 1 82 ? 20.706 11.613 -13.627 1.00 97.06 82 GLY A O 1
ATOM 623 N N . ARG A 1 83 ? 22.697 10.704 -14.082 1.00 97.00 83 ARG A N 1
ATOM 624 C CA . ARG A 1 83 ? 23.403 11.996 -14.263 1.00 97.00 83 ARG A CA 1
ATOM 625 C C . ARG A 1 83 ? 22.704 12.919 -15.259 1.00 97.00 83 ARG A C 1
ATOM 627 O O . ARG A 1 83 ? 22.710 14.138 -15.096 1.00 97.00 83 ARG A O 1
ATOM 634 N N . ALA A 1 84 ? 22.192 12.326 -16.332 1.00 95.44 84 ALA A N 1
ATOM 635 C CA . ALA A 1 84 ? 21.494 13.008 -17.416 1.00 95.44 84 ALA A CA 1
ATOM 636 C C . ALA A 1 84 ? 19.978 12.735 -17.380 1.00 95.44 84 ALA A C 1
ATOM 638 O O . ALA A 1 84 ? 19.322 12.805 -18.420 1.00 95.44 84 ALA A O 1
ATOM 639 N N . GLY A 1 85 ? 19.452 12.382 -16.202 1.00 95.69 85 GLY A N 1
ATOM 640 C CA . GLY A 1 85 ? 18.061 12.001 -16.000 1.00 95.69 85 GLY A CA 1
ATOM 641 C C . GLY A 1 85 ? 17.064 13.123 -16.299 1.00 95.69 85 GLY A C 1
ATOM 642 O O . GLY A 1 85 ? 17.395 14.310 -16.285 1.00 95.69 85 GLY A O 1
ATOM 643 N N . THR A 1 86 ? 15.818 12.748 -16.586 1.00 94.44 86 THR A N 1
ATOM 644 C CA . THR A 1 86 ? 14.735 13.695 -16.895 1.00 94.44 86 THR A CA 1
ATOM 645 C C . THR A 1 86 ? 13.909 14.149 -15.688 1.00 94.44 86 THR A C 1
ATOM 647 O O . THR A 1 86 ? 13.144 15.116 -15.802 1.00 94.44 86 THR A O 1
ATOM 650 N N . GLU A 1 87 ? 14.002 13.459 -14.551 1.00 91.94 87 GLU A N 1
ATOM 651 C CA . GLU A 1 87 ? 13.265 13.814 -13.333 1.00 91.94 87 GLU A CA 1
ATOM 652 C C . GLU A 1 87 ? 13.966 14.928 -12.532 1.00 91.94 87 GLU A C 1
ATOM 654 O O . GLU A 1 87 ? 15.178 15.089 -12.636 1.00 91.94 87 GLU A O 1
ATOM 659 N N . PRO A 1 88 ? 13.235 15.757 -11.754 1.00 89.56 88 PRO A N 1
ATOM 660 C CA . PRO A 1 88 ? 13.822 16.872 -11.001 1.00 89.56 88 PRO A CA 1
ATOM 661 C C . PRO A 1 88 ? 14.860 16.412 -9.985 1.00 89.56 88 PRO A C 1
ATOM 663 O O . PRO A 1 88 ? 15.843 17.106 -9.755 1.00 89.56 88 PRO A O 1
ATOM 666 N N . GLU A 1 89 ? 14.594 15.272 -9.356 1.00 87.94 89 GLU A N 1
ATOM 667 C CA . GLU A 1 89 ? 15.419 14.634 -8.337 1.00 87.94 89 GLU A CA 1
ATOM 668 C C . GLU A 1 89 ? 16.498 13.705 -8.915 1.00 87.94 89 GLU A C 1
ATOM 670 O O . GLU A 1 89 ? 16.984 12.824 -8.208 1.00 87.94 89 GLU A O 1
ATOM 675 N N . HIS A 1 90 ? 16.885 13.877 -10.184 1.00 93.19 90 HIS A N 1
ATOM 676 C CA . HIS A 1 90 ? 17.960 13.084 -10.773 1.00 93.19 90 HIS A CA 1
ATOM 677 C C . HIS A 1 90 ? 19.301 13.282 -10.033 1.00 93.19 90 HIS A C 1
ATOM 679 O O . HIS A 1 90 ? 19.608 14.355 -9.505 1.00 93.19 90 HIS A O 1
ATOM 685 N N . GLY A 1 91 ? 20.109 12.226 -9.993 1.00 93.38 91 GLY A N 1
ATOM 686 C CA . GLY A 1 91 ? 21.405 12.195 -9.327 1.00 93.38 91 GLY A CA 1
ATOM 687 C C . GLY A 1 91 ? 22.521 12.878 -10.119 1.00 93.38 91 GLY A C 1
ATOM 688 O O . GLY A 1 91 ? 22.370 13.283 -11.272 1.00 93.38 91 GLY A O 1
ATOM 689 N N . ASP A 1 92 ? 23.696 12.976 -9.497 1.00 96.12 92 ASP A N 1
ATOM 690 C CA . ASP A 1 92 ? 24.916 13.514 -10.109 1.00 96.12 92 ASP A CA 1
ATOM 691 C C . ASP A 1 92 ? 25.724 12.458 -10.883 1.00 96.12 92 ASP A C 1
ATOM 693 O O . ASP A 1 92 ? 26.707 12.784 -11.554 1.00 96.12 92 ASP A O 1
ATOM 697 N N . ARG A 1 93 ? 25.315 11.190 -10.809 1.00 97.88 93 ARG A N 1
ATOM 698 C CA . ARG A 1 93 ? 25.915 10.044 -11.492 1.00 97.88 93 ARG A CA 1
ATOM 699 C C . ARG A 1 93 ? 24.851 9.003 -11.825 1.00 97.88 93 ARG A C 1
ATOM 701 O O . ARG A 1 93 ? 23.772 9.005 -11.243 1.00 97.88 93 ARG A O 1
ATOM 708 N N . ASP A 1 94 ? 25.213 8.091 -12.713 1.00 98.38 94 ASP A N 1
ATOM 709 C CA . ASP A 1 94 ? 24.426 6.887 -12.949 1.00 98.38 94 ASP A CA 1
ATOM 710 C C . ASP A 1 94 ? 24.688 5.869 -11.829 1.00 98.38 94 ASP A C 1
ATOM 712 O O . ASP A 1 94 ? 25.781 5.826 -11.241 1.00 98.38 94 ASP A O 1
ATOM 716 N N . LEU A 1 95 ? 23.666 5.077 -11.522 1.00 98.50 95 LEU A N 1
ATOM 717 C CA . LEU A 1 95 ? 23.695 4.013 -10.525 1.00 98.50 95 LEU A CA 1
ATOM 718 C C . LEU A 1 95 ? 23.850 2.643 -11.192 1.00 98.50 95 LEU A C 1
ATOM 720 O O . LEU A 1 95 ? 23.364 2.432 -12.307 1.00 98.50 95 LEU A O 1
ATOM 724 N N . THR A 1 96 ? 24.498 1.701 -10.505 1.00 98.75 96 THR A N 1
ATOM 725 C CA . THR A 1 96 ? 24.441 0.281 -10.893 1.00 98.75 96 THR A CA 1
ATOM 726 C C . THR A 1 96 ? 23.088 -0.326 -10.526 1.00 98.75 96 THR A C 1
ATOM 728 O O . THR A 1 96 ? 22.341 0.236 -9.724 1.00 98.75 96 THR A O 1
ATOM 731 N N . TYR A 1 97 ? 22.776 -1.502 -11.073 1.00 98.75 97 TYR A N 1
ATOM 732 C CA . TYR A 1 97 ? 21.553 -2.227 -10.730 1.00 98.75 97 TYR A CA 1
ATOM 733 C C . TYR A 1 97 ? 21.402 -2.448 -9.216 1.00 98.75 97 TYR A C 1
ATOM 735 O O . TYR A 1 97 ? 20.335 -2.221 -8.652 1.00 98.75 97 TYR A O 1
ATOM 743 N N . GLU A 1 98 ? 22.480 -2.846 -8.542 1.00 98.62 98 GLU A N 1
ATOM 744 C CA . GLU A 1 98 ? 22.484 -3.093 -7.101 1.00 98.62 98 GLU A CA 1
ATOM 745 C C . GLU A 1 98 ? 22.220 -1.807 -6.313 1.00 98.62 98 GLU A C 1
ATOM 747 O O . GLU A 1 98 ? 21.436 -1.816 -5.371 1.00 98.62 98 GLU A O 1
ATOM 752 N N . GLU A 1 99 ? 22.822 -0.687 -6.720 1.00 98.50 99 GLU A N 1
ATOM 753 C CA . GLU A 1 99 ? 22.580 0.614 -6.091 1.00 98.50 99 GLU A CA 1
ATOM 754 C C . GLU A 1 99 ? 21.131 1.080 -6.280 1.00 98.50 99 GLU A C 1
ATOM 756 O O . GLU A 1 99 ? 20.542 1.636 -5.356 1.00 98.50 99 GLU A O 1
ATOM 761 N N . ILE A 1 100 ? 20.538 0.812 -7.448 1.00 98.62 100 ILE A N 1
ATOM 762 C CA . ILE A 1 100 ? 19.122 1.093 -7.721 1.00 98.62 100 ILE A CA 1
ATOM 763 C C . ILE A 1 100 ? 18.228 0.273 -6.789 1.00 98.62 100 ILE A C 1
ATOM 765 O O . ILE A 1 100 ? 17.331 0.830 -6.158 1.00 98.62 100 ILE A O 1
ATOM 769 N N . VAL A 1 101 ? 18.482 -1.035 -6.670 1.00 98.75 101 VAL A N 1
ATOM 770 C CA . VAL A 1 101 ? 17.729 -1.909 -5.758 1.00 98.75 101 VAL A CA 1
ATOM 771 C C . VAL A 1 101 ? 17.853 -1.424 -4.315 1.00 98.75 101 VAL A C 1
ATOM 773 O O . VAL A 1 101 ? 16.847 -1.381 -3.613 1.00 98.75 101 VAL A O 1
ATOM 776 N N . GLU A 1 102 ? 19.046 -1.020 -3.875 1.00 98.44 102 GLU A N 1
ATOM 777 C CA . GLU A 1 102 ? 19.267 -0.502 -2.521 1.00 98.44 102 GLU A CA 1
ATOM 778 C C . GLU A 1 102 ? 18.487 0.790 -2.246 1.00 98.44 102 GLU A C 1
ATOM 780 O O . GLU A 1 102 ? 17.804 0.873 -1.224 1.00 98.44 102 GLU A O 1
ATOM 785 N N . VAL A 1 103 ? 18.531 1.765 -3.161 1.00 97.12 103 VAL A N 1
ATOM 786 C CA . VAL A 1 103 ? 17.792 3.035 -3.032 1.00 97.12 103 VAL A CA 1
ATOM 787 C C . VAL A 1 103 ? 16.281 2.798 -3.012 1.00 97.12 103 VAL A C 1
ATOM 789 O O . VAL A 1 103 ? 15.572 3.331 -2.156 1.00 97.12 103 VAL A O 1
ATOM 792 N N . GLU A 1 104 ? 15.773 1.963 -3.918 1.00 98.00 104 GLU A N 1
ATOM 793 C CA . GLU A 1 104 ? 14.346 1.640 -3.977 1.00 98.00 104 GLU A CA 1
ATOM 794 C C . GLU A 1 104 ? 13.881 0.855 -2.745 1.00 98.00 104 GLU A C 1
ATOM 796 O O . GLU A 1 104 ? 12.779 1.079 -2.235 1.00 98.00 104 GLU A O 1
ATOM 801 N N . ALA A 1 105 ? 14.722 -0.044 -2.230 1.00 98.38 105 ALA A N 1
ATOM 802 C CA . ALA A 1 105 ? 14.443 -0.783 -1.007 1.00 98.38 105 ALA A CA 1
ATOM 803 C C . ALA A 1 105 ? 14.495 0.112 0.242 1.00 98.38 105 ALA A C 1
ATOM 805 O O . ALA A 1 105 ? 13.732 -0.125 1.178 1.00 98.38 105 ALA A O 1
ATOM 806 N N . ASP A 1 106 ? 15.339 1.149 0.274 1.00 97.69 106 ASP A N 1
ATOM 807 C CA . ASP A 1 106 ? 15.357 2.137 1.362 1.00 97.69 106 ASP A CA 1
ATOM 808 C C . ASP A 1 106 ? 14.034 2.909 1.440 1.00 97.69 106 ASP A C 1
ATOM 810 O O . ASP A 1 106 ? 13.438 3.003 2.517 1.00 97.69 106 ASP A O 1
ATOM 814 N N . THR A 1 107 ? 13.529 3.413 0.310 1.00 97.19 107 THR A N 1
ATOM 815 C CA . THR A 1 107 ? 12.220 4.089 0.261 1.00 97.19 107 THR A CA 1
ATOM 816 C C . THR A 1 107 ? 11.096 3.137 0.680 1.00 97.19 107 THR A C 1
ATOM 818 O O . THR A 1 107 ? 10.246 3.483 1.506 1.00 97.19 107 THR A O 1
ATOM 821 N N . ALA A 1 108 ? 11.107 1.899 0.183 1.00 97.81 108 ALA A N 1
ATOM 822 C CA . ALA A 1 108 ? 10.110 0.898 0.548 1.00 97.81 108 ALA A CA 1
ATOM 823 C C . ALA A 1 108 ? 10.137 0.550 2.043 1.00 97.81 108 ALA A C 1
ATOM 825 O O . ALA A 1 108 ? 9.086 0.488 2.690 1.00 97.81 108 ALA A O 1
ATOM 826 N N . ALA A 1 109 ? 11.333 0.388 2.612 1.00 96.94 109 ALA A N 1
ATOM 827 C CA . ALA A 1 109 ? 11.516 0.152 4.034 1.00 96.94 109 ALA A CA 1
ATOM 828 C C . ALA A 1 109 ? 10.981 1.329 4.859 1.00 96.94 109 ALA A C 1
ATOM 830 O O . ALA A 1 109 ? 10.262 1.095 5.825 1.00 96.94 109 ALA A O 1
ATOM 831 N N . GLN A 1 110 ? 11.218 2.584 4.461 1.00 96.56 110 GLN A N 1
ATOM 832 C CA . GLN A 1 110 ? 10.639 3.748 5.146 1.00 96.56 110 GLN A CA 1
ATOM 833 C C . GLN A 1 110 ? 9.104 3.705 5.171 1.00 96.56 110 GLN A C 1
ATOM 835 O O . GLN A 1 110 ? 8.499 3.976 6.213 1.00 96.56 110 GLN A O 1
ATOM 840 N N . HIS A 1 111 ? 8.459 3.300 4.071 1.00 96.75 111 HIS A N 1
ATOM 841 C CA . HIS A 1 111 ? 7.004 3.119 4.045 1.00 96.75 111 HIS A CA 1
ATOM 842 C C . HIS A 1 111 ? 6.560 2.057 5.063 1.00 96.75 111 HIS A C 1
ATOM 844 O O . HIS A 1 111 ? 5.676 2.335 5.878 1.00 96.75 111 HIS A O 1
ATOM 850 N N . LEU A 1 112 ? 7.217 0.893 5.100 1.00 95.25 112 LEU A N 1
ATOM 851 C CA . LEU A 1 112 ? 6.927 -0.156 6.087 1.00 95.25 112 LEU A CA 1
ATOM 852 C C . LEU A 1 112 ? 7.143 0.326 7.531 1.00 95.25 112 LEU A C 1
ATOM 854 O O . LEU A 1 112 ? 6.290 0.121 8.394 1.00 95.25 112 LEU A O 1
ATOM 858 N N . MET A 1 113 ? 8.258 1.007 7.799 1.00 93.75 113 MET A N 1
ATOM 859 C CA . MET A 1 113 ? 8.635 1.498 9.131 1.00 93.75 113 MET A CA 1
ATOM 860 C C . MET A 1 113 ? 7.708 2.608 9.639 1.00 93.75 113 MET A C 1
ATOM 862 O O . MET A 1 113 ? 7.486 2.722 10.844 1.00 93.75 113 MET A O 1
ATOM 866 N N . SER A 1 114 ? 7.131 3.403 8.733 1.00 93.38 114 SER A N 1
ATOM 867 C CA . SER A 1 114 ? 6.113 4.409 9.068 1.00 93.38 114 SER A CA 1
ATOM 868 C C . SER A 1 114 ? 4.725 3.811 9.345 1.00 93.38 114 SER A C 1
ATOM 870 O O . SER A 1 114 ? 3.812 4.534 9.746 1.00 93.38 114 SER A O 1
ATOM 872 N N . GLY A 1 115 ? 4.560 2.494 9.163 1.00 92.75 115 GLY A N 1
ATOM 873 C CA . GLY A 1 115 ? 3.292 1.794 9.348 1.00 92.75 115 GLY A CA 1
ATOM 874 C C . GLY A 1 115 ? 2.315 1.983 8.187 1.00 92.75 115 GLY A C 1
ATOM 875 O O . GLY A 1 115 ? 1.105 1.870 8.397 1.00 92.75 115 GLY A O 1
ATOM 876 N N . SER A 1 116 ? 2.813 2.291 6.984 1.00 95.62 116 SER A N 1
ATOM 877 C CA . SER A 1 116 ? 1.983 2.364 5.782 1.00 95.62 116 SER A CA 1
ATOM 878 C C . SER A 1 116 ? 1.328 1.015 5.489 1.00 95.62 116 SER A C 1
ATOM 880 O O . SER A 1 116 ? 2.005 -0.009 5.447 1.00 95.62 116 SER A O 1
ATOM 882 N N . ALA A 1 117 ? 0.025 1.029 5.213 1.00 95.25 117 ALA A N 1
ATOM 883 C CA . ALA A 1 117 ? -0.720 -0.152 4.779 1.00 95.25 117 ALA A CA 1
ATOM 884 C C . ALA A 1 117 ? -0.735 -0.337 3.251 1.00 95.25 117 ALA A C 1
ATOM 886 O O . ALA A 1 117 ? -1.085 -1.411 2.777 1.00 95.25 117 ALA A O 1
ATOM 887 N N . TYR A 1 118 ? -0.399 0.698 2.477 1.00 97.06 118 TYR A N 1
ATOM 888 C CA . TYR A 1 118 ? -0.510 0.660 1.018 1.00 97.06 118 TYR A CA 1
ATOM 889 C C . TYR A 1 118 ? 0.469 -0.331 0.385 1.00 97.06 118 TYR A C 1
ATOM 891 O O . TYR A 1 118 ? 1.621 -0.430 0.810 1.00 97.06 118 TYR A O 1
ATOM 899 N N . ALA A 1 119 ? -0.004 -1.029 -0.648 1.00 96.25 119 ALA A N 1
ATOM 900 C CA . ALA A 1 119 ? 0.805 -1.943 -1.442 1.00 96.25 119 ALA A CA 1
ATOM 901 C C . ALA A 1 119 ? 1.838 -1.183 -2.283 1.00 96.25 119 ALA A C 1
ATOM 903 O O . ALA A 1 119 ? 1.643 -0.010 -2.594 1.00 96.25 119 ALA A O 1
ATOM 904 N N . HIS A 1 120 ? 2.900 -1.873 -2.695 1.00 97.31 120 HIS A N 1
ATOM 905 C CA . HIS A 1 120 ? 3.856 -1.366 -3.676 1.00 97.31 120 HIS A CA 1
ATOM 906 C C . HIS A 1 120 ? 3.592 -1.967 -5.052 1.00 97.31 120 HIS A C 1
ATOM 908 O O . HIS A 1 120 ? 3.330 -3.165 -5.170 1.00 97.31 120 HIS A O 1
ATOM 914 N N . THR A 1 121 ? 3.690 -1.147 -6.093 1.00 95.94 121 THR A N 1
ATOM 915 C CA . THR A 1 121 ? 3.363 -1.575 -7.456 1.00 95.94 121 THR A CA 1
ATOM 916 C C . THR A 1 121 ? 4.572 -2.139 -8.185 1.00 95.94 121 THR A C 1
ATOM 918 O O . THR A 1 121 ? 5.608 -1.488 -8.318 1.00 95.94 121 THR A O 1
ATOM 921 N N . LEU A 1 122 ? 4.389 -3.358 -8.692 1.00 97.31 122 LEU A N 1
ATOM 922 C CA . LEU A 1 122 ? 5.286 -4.104 -9.571 1.00 97.31 122 LEU A CA 1
ATOM 923 C C . LEU A 1 122 ? 4.467 -4.677 -10.733 1.00 97.31 122 LEU A C 1
ATOM 925 O O . LEU A 1 122 ? 3.240 -4.764 -10.664 1.00 97.31 122 LEU A O 1
ATOM 929 N N . HIS A 1 123 ? 5.145 -5.099 -11.795 1.00 97.88 123 HIS A N 1
ATOM 930 C CA . HIS A 1 123 ? 4.509 -5.556 -13.027 1.00 97.88 123 HIS A CA 1
ATOM 931 C C . HIS A 1 123 ? 4.946 -6.968 -13.413 1.00 97.88 123 HIS A C 1
ATOM 933 O O . HIS A 1 123 ? 5.975 -7.478 -12.972 1.00 97.88 123 HIS A O 1
ATOM 939 N N . GLN A 1 124 ? 4.164 -7.602 -14.291 1.00 97.88 124 GLN A N 1
ATOM 940 C CA . GLN A 1 124 ? 4.418 -8.968 -14.764 1.00 97.88 124 GLN A CA 1
ATOM 941 C C . GLN A 1 124 ? 5.823 -9.166 -15.367 1.00 97.88 124 GLN A C 1
ATOM 943 O O . GLN A 1 124 ? 6.368 -10.262 -15.298 1.00 97.88 124 GLN A O 1
ATOM 948 N N . GLY A 1 125 ? 6.429 -8.124 -15.947 1.00 97.75 125 GLY A N 1
ATOM 949 C CA . GLY A 1 125 ? 7.796 -8.196 -16.470 1.00 97.75 125 GLY A CA 1
ATOM 950 C C . GLY A 1 125 ? 8.829 -8.388 -15.360 1.00 97.75 125 GLY A C 1
ATOM 951 O O . GLY A 1 125 ? 9.770 -9.162 -15.509 1.00 97.75 125 GLY A O 1
ATOM 952 N N . ASN A 1 126 ? 8.592 -7.780 -14.196 1.00 98.62 126 ASN A N 1
ATOM 953 C CA . ASN A 1 126 ? 9.528 -7.783 -13.074 1.00 98.62 126 ASN A CA 1
ATOM 954 C C . ASN A 1 126 ? 9.627 -9.152 -12.377 1.00 98.62 126 ASN A C 1
ATOM 956 O O . ASN A 1 126 ? 10.569 -9.397 -11.616 1.00 98.62 126 ASN A O 1
ATOM 960 N N . VAL A 1 127 ? 8.675 -10.060 -12.623 1.00 98.25 127 VAL A N 1
ATOM 961 C CA . VAL A 1 127 ? 8.720 -11.442 -12.114 1.00 98.25 127 VAL A CA 1
ATOM 962 C C . VAL A 1 127 ? 9.442 -12.408 -13.056 1.00 98.25 127 VAL A C 1
ATOM 964 O O . VAL A 1 127 ? 9.572 -13.585 -12.725 1.00 98.25 127 VAL A O 1
ATOM 967 N N . ARG A 1 128 ? 9.938 -11.942 -14.213 1.00 98.31 128 ARG A N 1
ATOM 968 C CA . ARG A 1 128 ? 10.763 -12.765 -15.102 1.00 98.31 128 ARG A CA 1
ATOM 969 C C . ARG A 1 128 ? 12.021 -13.229 -14.370 1.00 98.31 128 ARG A C 1
ATOM 971 O O . ARG A 1 128 ? 12.799 -12.420 -13.870 1.00 98.31 128 ARG A O 1
ATOM 978 N N . GLU A 1 129 ? 12.241 -14.538 -14.373 1.00 98.25 129 GLU A N 1
ATOM 979 C CA . GLU A 1 129 ? 13.471 -15.139 -13.868 1.00 98.25 129 GLU A CA 1
ATOM 980 C C . GLU A 1 129 ? 14.615 -14.881 -14.862 1.00 98.25 129 GLU A C 1
ATOM 982 O O . GLU A 1 129 ? 14.726 -15.550 -15.891 1.00 98.25 129 GLU A O 1
ATOM 987 N N . TYR A 1 130 ? 15.435 -13.862 -14.601 1.00 9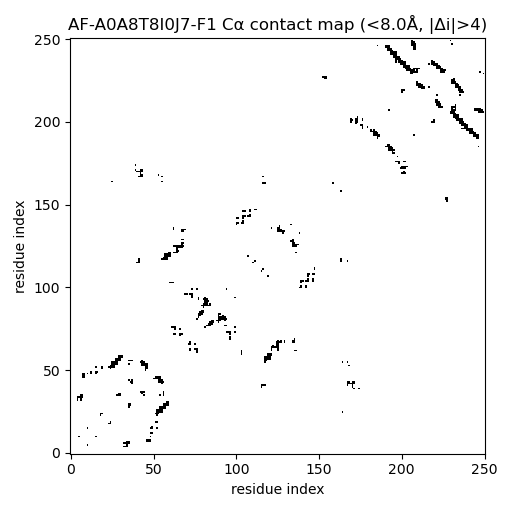8.00 130 TYR A N 1
ATOM 988 C CA . TYR A 1 130 ? 16.566 -13.510 -15.468 1.00 98.00 130 TYR A CA 1
ATOM 989 C C . TYR A 1 130 ? 17.822 -14.345 -15.145 1.00 98.00 130 TYR A C 1
ATOM 991 O O . TYR A 1 130 ? 18.722 -14.471 -15.974 1.00 98.00 130 TYR A O 1
ATOM 999 N N . ALA A 1 131 ? 17.879 -14.939 -13.950 1.00 97.75 131 ALA A N 1
ATOM 1000 C CA . ALA A 1 131 ? 18.870 -15.922 -13.520 1.00 97.75 131 ALA A CA 1
ATOM 1001 C C . ALA A 1 131 ? 18.224 -16.870 -12.491 1.00 97.75 131 ALA A C 1
ATOM 1003 O O . ALA A 1 131 ? 17.236 -16.475 -11.875 1.00 97.75 131 ALA A O 1
ATOM 1004 N N . PRO A 1 132 ? 18.750 -18.091 -12.265 1.00 97.88 132 PRO A N 1
ATOM 1005 C CA . PRO A 1 132 ? 18.134 -19.050 -11.345 1.00 97.88 132 PRO A CA 1
ATOM 1006 C C . PRO A 1 132 ? 17.836 -18.450 -9.960 1.00 97.88 132 PRO A C 1
ATOM 1008 O O . PRO A 1 132 ? 18.750 -18.042 -9.242 1.00 97.88 132 PRO A O 1
ATOM 1011 N N . GLY A 1 133 ? 16.555 -18.395 -9.595 1.00 95.62 133 GLY A N 1
ATOM 1012 C CA . GLY A 1 133 ? 16.049 -17.829 -8.343 1.00 95.62 133 GLY A CA 1
ATOM 1013 C C . GLY A 1 133 ? 16.075 -16.298 -8.247 1.00 95.62 133 GLY A C 1
ATOM 1014 O O . GLY A 1 133 ? 15.912 -15.772 -7.147 1.00 95.62 133 GLY A O 1
ATOM 1015 N N . ARG A 1 134 ? 16.302 -15.575 -9.351 1.00 98.06 134 ARG A N 1
ATOM 1016 C CA . ARG A 1 134 ? 16.447 -14.111 -9.384 1.00 98.06 134 ARG A CA 1
ATOM 1017 C C . ARG A 1 134 ? 15.451 -13.480 -10.353 1.00 98.06 134 ARG A C 1
ATOM 1019 O O . ARG A 1 134 ? 15.384 -13.855 -11.522 1.00 98.06 134 ARG A O 1
ATOM 1026 N N . SER A 1 135 ? 14.726 -12.474 -9.875 1.00 98.69 135 SER A N 1
ATOM 1027 C CA . SER A 1 135 ? 13.895 -11.581 -10.687 1.00 98.69 135 SER A CA 1
ATOM 1028 C C . SER A 1 135 ? 14.014 -10.161 -10.139 1.00 98.69 135 SER A C 1
ATOM 1030 O O . SER A 1 135 ? 14.372 -9.986 -8.974 1.00 98.69 135 SER A O 1
ATOM 1032 N N . LEU A 1 136 ? 13.673 -9.147 -10.940 1.00 98.81 136 LEU A N 1
ATOM 1033 C CA . LEU A 1 136 ? 13.699 -7.753 -10.479 1.00 98.81 136 LEU A CA 1
ATOM 1034 C C . LEU A 1 136 ? 12.830 -7.553 -9.226 1.00 98.81 136 LEU A C 1
ATOM 1036 O O . LEU A 1 136 ? 13.261 -6.942 -8.250 1.00 98.81 136 LEU A O 1
ATOM 1040 N N . ALA A 1 137 ? 11.626 -8.131 -9.240 1.00 98.44 137 ALA A N 1
ATOM 1041 C CA . ALA A 1 137 ? 10.708 -8.132 -8.108 1.00 98.44 137 ALA A CA 1
ATOM 1042 C C . ALA A 1 137 ? 11.304 -8.831 -6.876 1.00 98.44 137 ALA A C 1
ATOM 1044 O O . ALA A 1 137 ? 11.266 -8.271 -5.784 1.00 98.44 137 ALA A O 1
ATOM 1045 N N . PHE A 1 138 ? 11.865 -10.036 -7.028 1.00 98.12 138 PHE A N 1
ATOM 1046 C CA . PHE A 1 138 ? 12.430 -10.782 -5.900 1.00 98.12 138 PHE A CA 1
ATOM 1047 C C . PHE A 1 138 ? 13.652 -10.094 -5.292 1.00 98.12 138 PHE A C 1
ATOM 1049 O O . PHE A 1 138 ? 13.796 -10.098 -4.072 1.00 98.12 138 PHE A O 1
ATOM 1056 N N . ASP A 1 139 ? 14.499 -9.471 -6.107 1.00 98.75 139 ASP A N 1
ATOM 1057 C CA . ASP A 1 139 ? 15.664 -8.732 -5.621 1.00 98.75 139 ASP A CA 1
ATOM 1058 C C . ASP A 1 139 ? 15.245 -7.540 -4.757 1.00 98.75 139 ASP A C 1
ATOM 1060 O O . ASP A 1 139 ? 15.718 -7.394 -3.628 1.00 98.75 139 ASP A O 1
ATOM 1064 N N . TRP A 1 140 ? 14.287 -6.748 -5.243 1.00 98.62 140 TRP A N 1
ATOM 1065 C CA . TRP A 1 140 ? 13.743 -5.607 -4.508 1.00 98.62 140 TRP A CA 1
ATOM 1066 C C . TRP A 1 140 ? 12.982 -6.022 -3.237 1.00 98.62 140 TRP A C 1
ATOM 1068 O O . TRP A 1 140 ? 13.188 -5.426 -2.175 1.00 98.62 140 TRP A O 1
ATOM 1078 N N . ILE A 1 141 ? 12.158 -7.080 -3.293 1.00 97.69 141 ILE A N 1
ATOM 1079 C CA . ILE A 1 141 ? 11.446 -7.612 -2.116 1.00 97.69 141 ILE A CA 1
ATOM 1080 C C . ILE A 1 141 ? 12.445 -8.091 -1.058 1.00 97.69 141 ILE A C 1
ATOM 1082 O O . ILE A 1 141 ? 12.304 -7.748 0.116 1.00 97.69 141 ILE A O 1
ATOM 1086 N N . ASN A 1 142 ? 13.465 -8.858 -1.455 1.00 98.12 142 ASN A N 1
ATOM 1087 C CA . ASN A 1 142 ? 14.458 -9.390 -0.524 1.00 98.12 142 ASN A CA 1
ATOM 1088 C C . ASN A 1 142 ? 15.252 -8.270 0.154 1.00 98.12 142 ASN A C 1
ATOM 1090 O O . ASN A 1 142 ? 15.414 -8.304 1.374 1.00 98.12 142 ASN A O 1
ATOM 1094 N N . ALA A 1 143 ? 15.695 -7.263 -0.604 1.00 98.56 143 ALA A N 1
ATOM 1095 C CA . ALA A 1 143 ? 16.386 -6.102 -0.050 1.00 98.56 143 ALA A CA 1
ATOM 1096 C C . ALA A 1 143 ? 15.488 -5.322 0.929 1.00 98.56 143 ALA A C 1
ATOM 1098 O O . ALA A 1 143 ? 15.905 -5.010 2.047 1.00 98.56 143 ALA A O 1
ATOM 1099 N N . THR A 1 144 ? 14.225 -5.085 0.563 1.00 98.00 144 THR A N 1
ATOM 1100 C CA . THR A 1 144 ? 13.249 -4.371 1.404 1.00 98.00 144 THR A CA 1
ATOM 1101 C C . THR A 1 144 ? 12.977 -5.107 2.717 1.00 98.00 144 THR A C 1
ATOM 1103 O O . THR A 1 144 ? 13.039 -4.518 3.800 1.00 98.00 144 THR A O 1
ATOM 1106 N N . VAL A 1 145 ? 12.709 -6.415 2.648 1.00 96.88 145 VAL A N 1
ATOM 1107 C CA . VAL A 1 145 ? 12.425 -7.240 3.832 1.00 96.88 145 VAL A CA 1
ATOM 1108 C C . VAL A 1 145 ? 13.664 -7.379 4.715 1.00 96.88 145 VAL A C 1
ATOM 1110 O O . VAL A 1 145 ? 13.538 -7.310 5.937 1.00 96.88 145 VAL A O 1
ATOM 1113 N N . ALA A 1 146 ? 14.860 -7.515 4.131 1.00 97.25 146 ALA A N 1
ATOM 1114 C CA . ALA A 1 146 ? 16.109 -7.556 4.890 1.00 97.25 146 ALA A CA 1
ATOM 1115 C C . ALA A 1 146 ? 16.338 -6.256 5.677 1.00 97.25 146 ALA A C 1
ATOM 1117 O O . ALA A 1 146 ? 16.667 -6.310 6.863 1.00 97.25 146 ALA A O 1
ATOM 1118 N N . LYS A 1 147 ? 16.096 -5.093 5.055 1.00 97.19 147 LYS A N 1
ATOM 1119 C CA . LYS A 1 147 ? 16.169 -3.789 5.731 1.00 97.19 147 LYS A CA 1
ATOM 1120 C C . LYS A 1 147 ? 15.151 -3.686 6.862 1.00 97.19 147 LYS A C 1
ATOM 1122 O O . LYS A 1 147 ? 15.525 -3.326 7.974 1.00 97.19 147 LYS A O 1
ATOM 1127 N N . TYR A 1 148 ? 13.891 -4.059 6.629 1.00 95.75 148 TYR A N 1
ATOM 1128 C CA . TYR A 1 148 ? 12.879 -4.066 7.690 1.00 95.75 148 TYR A CA 1
ATOM 1129 C C . TYR A 1 148 ? 13.291 -4.963 8.871 1.00 95.75 148 TYR A C 1
ATOM 1131 O O . TYR A 1 148 ? 13.256 -4.527 10.024 1.00 95.75 148 TYR A O 1
ATOM 1139 N N . ALA A 1 149 ? 13.745 -6.187 8.588 1.00 95.69 149 ALA A N 1
ATOM 1140 C CA . ALA A 1 149 ? 14.155 -7.166 9.595 1.00 95.69 149 ALA A CA 1
ATOM 1141 C C . ALA A 1 149 ? 15.395 -6.740 10.403 1.00 95.69 149 ALA A C 1
ATOM 1143 O O . ALA A 1 149 ? 15.586 -7.208 11.524 1.00 95.69 149 ALA A O 1
ATOM 1144 N N . ALA A 1 150 ? 16.227 -5.838 9.870 1.00 96.19 150 ALA A N 1
ATOM 1145 C CA . ALA A 1 150 ? 17.358 -5.273 10.603 1.00 96.19 150 ALA A CA 1
ATOM 1146 C C . ALA A 1 150 ? 16.924 -4.334 11.746 1.00 96.19 150 ALA A C 1
ATOM 1148 O O . ALA A 1 150 ? 17.673 -4.162 12.709 1.00 96.19 150 ALA A O 1
ATOM 1149 N N . TYR A 1 151 ? 15.724 -3.745 11.660 1.00 94.25 151 TYR A N 1
ATOM 1150 C CA . TYR A 1 151 ? 15.210 -2.784 12.643 1.00 94.25 151 TYR A CA 1
ATOM 1151 C C . TYR A 1 151 ? 14.020 -3.305 13.460 1.00 94.25 151 TYR A C 1
ATOM 1153 O O . TYR A 1 151 ? 13.833 -2.870 14.598 1.00 94.25 151 TYR A O 1
ATOM 1161 N N . TYR A 1 152 ? 13.216 -4.222 12.914 1.00 91.56 152 TYR A N 1
ATOM 1162 C CA . TYR A 1 152 ? 11.961 -4.672 13.520 1.00 91.56 152 TYR A CA 1
ATOM 1163 C C . TYR A 1 152 ? 11.882 -6.194 13.637 1.00 91.56 152 TYR A C 1
ATOM 1165 O O . TYR A 1 152 ? 12.277 -6.937 12.745 1.00 91.56 152 TYR A O 1
ATOM 1173 N N . SER A 1 153 ? 11.286 -6.652 14.739 1.00 89.50 153 SER A N 1
ATOM 1174 C CA . SER A 1 153 ? 10.956 -8.060 15.006 1.00 89.50 153 SER A CA 1
ATOM 1175 C C . SER A 1 153 ? 9.451 -8.349 14.944 1.00 89.50 153 SER A C 1
ATOM 1177 O O . SER A 1 153 ? 9.009 -9.452 15.270 1.00 89.50 153 SER A O 1
ATOM 1179 N N . VAL A 1 154 ? 8.647 -7.358 14.547 1.00 88.88 154 VAL A N 1
ATOM 1180 C CA . VAL A 1 154 ? 7.195 -7.494 14.393 1.00 88.88 154 VAL A CA 1
ATOM 1181 C C . VAL A 1 154 ? 6.895 -8.121 13.022 1.00 88.88 154 VAL A C 1
ATOM 1183 O O . VAL A 1 154 ? 7.567 -7.772 12.055 1.00 88.88 154 VAL A O 1
ATOM 1186 N N . PRO A 1 155 ? 5.930 -9.054 12.896 1.00 88.38 155 PRO A N 1
ATOM 1187 C CA . PRO A 1 155 ? 5.657 -9.709 11.617 1.00 88.38 155 PRO A CA 1
ATOM 1188 C C . PRO A 1 155 ? 5.217 -8.727 10.524 1.00 88.38 155 PRO A C 1
ATOM 1190 O O . PRO A 1 155 ? 4.308 -7.939 10.756 1.00 88.38 155 PRO A O 1
ATOM 1193 N N . LEU A 1 156 ? 5.764 -8.842 9.311 1.00 90.69 156 LEU A N 1
ATOM 1194 C CA . LEU A 1 156 ? 5.175 -8.211 8.126 1.00 90.69 156 LEU A CA 1
ATOM 1195 C C . LEU A 1 156 ? 3.983 -9.040 7.642 1.00 90.69 156 LEU A C 1
ATOM 1197 O O . LEU A 1 156 ? 4.108 -10.241 7.396 1.00 90.69 156 LEU A O 1
ATOM 1201 N N . LYS A 1 157 ? 2.822 -8.400 7.502 1.00 89.94 157 LYS A N 1
ATOM 1202 C CA . LYS A 1 157 ? 1.608 -9.029 6.968 1.00 89.94 157 LYS A CA 1
ATOM 1203 C C . LYS A 1 157 ? 1.515 -8.786 5.465 1.00 89.94 157 LYS A C 1
ATOM 1205 O O . LYS A 1 157 ? 1.728 -7.668 5.015 1.00 89.94 157 LYS A O 1
ATOM 1210 N N . ASN A 1 158 ? 1.128 -9.819 4.721 1.00 90.75 158 ASN A N 1
ATOM 1211 C CA . ASN A 1 158 ? 0.794 -9.722 3.301 1.00 90.75 158 ASN A CA 1
ATOM 1212 C C . ASN A 1 158 ? -0.678 -10.127 3.097 1.00 90.75 158 ASN A C 1
ATOM 1214 O O . ASN A 1 158 ? -0.947 -11.289 2.782 1.00 90.75 158 ASN A O 1
ATOM 1218 N N . PRO A 1 159 ? -1.636 -9.236 3.415 1.00 92.12 159 PRO A N 1
ATOM 1219 C CA . PRO A 1 159 ? -3.056 -9.529 3.256 1.00 92.12 159 PRO A CA 1
ATOM 1220 C C . PRO A 1 159 ? -3.442 -9.625 1.776 1.00 92.12 159 PRO A C 1
ATOM 1222 O O . PRO A 1 159 ? -2.773 -9.066 0.908 1.00 92.12 159 PRO A O 1
ATOM 1225 N N . ASP A 1 160 ? -4.562 -10.288 1.487 1.00 94.81 160 ASP A N 1
ATOM 1226 C CA . ASP A 1 160 ? -5.164 -10.180 0.161 1.00 94.81 160 ASP A CA 1
ATOM 1227 C C . ASP A 1 160 ? -5.726 -8.769 -0.093 1.00 94.81 160 ASP A C 1
ATOM 1229 O O . ASP A 1 160 ? -5.898 -7.949 0.818 1.00 94.81 160 ASP A O 1
ATOM 1233 N N . TRP A 1 161 ? -6.020 -8.487 -1.363 1.00 95.00 161 TRP A N 1
ATOM 1234 C CA . TRP A 1 161 ? -6.496 -7.177 -1.802 1.00 95.00 161 TRP A CA 1
ATOM 1235 C C . TRP A 1 161 ? -7.794 -6.736 -1.117 1.00 95.00 161 TRP A C 1
ATOM 1237 O O . TRP A 1 161 ? -7.939 -5.564 -0.777 1.00 95.00 161 TRP A O 1
ATOM 1247 N N . LEU A 1 162 ? -8.743 -7.651 -0.905 1.00 95.38 162 LEU A N 1
ATOM 1248 C CA . LEU A 1 162 ? -10.041 -7.302 -0.328 1.00 95.38 162 LEU A CA 1
ATOM 1249 C C . LEU A 1 162 ? -9.904 -6.970 1.155 1.00 95.38 162 LEU A C 1
ATOM 1251 O O . LEU A 1 162 ? -10.511 -6.007 1.624 1.00 95.38 162 LEU A O 1
ATOM 1255 N N . PHE A 1 163 ? -9.072 -7.722 1.874 1.00 93.44 163 PHE A N 1
ATOM 1256 C CA . PHE A 1 163 ? -8.745 -7.425 3.260 1.00 93.44 163 PHE A CA 1
ATOM 1257 C C . PHE A 1 163 ? -8.041 -6.069 3.383 1.00 93.44 163 PHE A C 1
ATOM 1259 O O . PHE A 1 163 ? -8.443 -5.244 4.204 1.00 93.44 163 PHE A O 1
ATOM 1266 N N . LEU A 1 164 ? -7.030 -5.802 2.544 1.00 95.44 164 LEU A N 1
ATOM 1267 C CA . LEU A 1 164 ? -6.338 -4.511 2.529 1.00 95.44 164 LEU A CA 1
ATOM 1268 C C . LEU A 1 164 ? -7.309 -3.356 2.249 1.00 95.44 164 LEU A C 1
ATOM 1270 O O . LEU A 1 164 ? -7.314 -2.360 2.972 1.00 95.44 164 LEU A O 1
ATOM 1274 N N . ALA A 1 165 ? -8.148 -3.493 1.224 1.00 96.88 165 ALA A N 1
ATOM 1275 C CA . ALA A 1 165 ? -9.098 -2.460 0.839 1.00 96.88 165 ALA A CA 1
ATOM 1276 C C . ALA A 1 165 ? -10.108 -2.161 1.958 1.00 96.88 165 ALA A C 1
ATOM 1278 O O . ALA A 1 165 ? -10.328 -0.995 2.291 1.00 96.88 165 ALA A O 1
ATOM 1279 N N . GLY A 1 166 ? -10.653 -3.203 2.595 1.00 94.62 166 GLY A N 1
ATOM 1280 C CA . GLY A 1 166 ? -11.539 -3.062 3.750 1.00 94.62 166 GLY A CA 1
ATOM 1281 C C . GLY A 1 166 ? -10.845 -2.425 4.958 1.00 94.62 166 GLY A C 1
ATOM 1282 O O . GLY A 1 166 ? -11.431 -1.568 5.621 1.00 94.62 166 GLY A O 1
ATOM 1283 N N . TYR A 1 167 ? -9.579 -2.773 5.220 1.00 94.38 167 TYR A N 1
ATOM 1284 C CA . TYR A 1 167 ? -8.776 -2.132 6.264 1.00 94.38 167 TYR A CA 1
ATOM 1285 C C . TYR A 1 167 ? -8.618 -0.628 6.002 1.00 94.38 167 TYR A C 1
ATOM 1287 O O . TYR A 1 167 ? -8.899 0.181 6.886 1.00 94.38 167 TYR A O 1
ATOM 1295 N N . VAL A 1 168 ? -8.222 -0.243 4.785 1.00 97.06 168 VAL A N 1
ATOM 1296 C CA . VAL A 1 168 ? -8.034 1.161 4.381 1.00 97.06 168 VAL A CA 1
ATOM 1297 C C . VAL A 1 168 ? -9.355 1.943 4.438 1.00 97.06 168 VAL A C 1
ATOM 1299 O O . VAL A 1 168 ? -9.389 3.075 4.925 1.00 97.06 168 VAL A O 1
ATOM 1302 N N . GLU A 1 169 ? -10.472 1.340 4.030 1.00 96.19 169 GLU A N 1
ATOM 1303 C CA . GLU A 1 169 ? -11.808 1.935 4.169 1.00 96.19 169 GLU A CA 1
ATOM 1304 C C . GLU A 1 169 ? -12.193 2.131 5.648 1.00 96.19 169 GLU A C 1
ATOM 1306 O O . GLU A 1 169 ? -12.652 3.206 6.044 1.00 96.19 169 GLU A O 1
ATOM 1311 N N . ALA A 1 170 ? -11.910 1.156 6.516 1.00 94.19 170 ALA A N 1
ATOM 1312 C CA . ALA A 1 170 ? -12.132 1.289 7.955 1.00 94.19 170 ALA A CA 1
ATOM 1313 C C . ALA A 1 170 ? -11.258 2.387 8.595 1.00 94.19 170 ALA A C 1
ATOM 1315 O O . ALA A 1 170 ? -11.675 3.019 9.573 1.00 94.19 170 ALA A O 1
ATOM 1316 N N . ARG A 1 171 ? -10.063 2.668 8.052 1.00 96.31 171 ARG A N 1
ATOM 1317 C CA . ARG A 1 171 ? -9.223 3.789 8.509 1.00 96.31 171 ARG A CA 1
ATOM 1318 C C . ARG A 1 171 ? -9.870 5.148 8.235 1.00 96.31 171 ARG A C 1
ATOM 1320 O O . ARG A 1 171 ? -9.735 6.027 9.088 1.00 96.31 171 ARG A O 1
ATOM 1327 N N . ASN A 1 172 ? -10.646 5.313 7.156 1.00 96.38 172 ASN A N 1
ATOM 1328 C CA . ASN A 1 172 ? -11.436 6.536 6.948 1.00 96.38 172 ASN A CA 1
ATOM 1329 C C . ASN A 1 172 ? -12.414 6.759 8.107 1.00 96.38 172 ASN A C 1
ATOM 1331 O O . ASN A 1 172 ? -12.465 7.851 8.677 1.00 96.38 172 ASN A O 1
ATOM 1335 N N . ALA A 1 173 ? -13.152 5.715 8.495 1.00 93.75 173 ALA A N 1
ATOM 1336 C CA . ALA A 1 173 ? -14.091 5.795 9.610 1.00 93.75 173 ALA A CA 1
ATOM 1337 C C . ALA A 1 173 ? -13.377 6.093 10.940 1.00 93.75 173 ALA A C 1
ATOM 1339 O O . ALA A 1 173 ? -13.831 6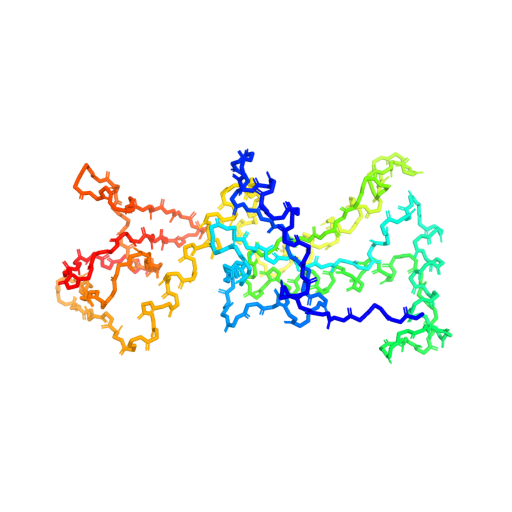.940 11.708 1.00 93.75 173 ALA A O 1
ATOM 1340 N N . HIS A 1 174 ? -12.213 5.484 11.174 1.00 94.06 174 HIS A N 1
ATOM 1341 C CA . HIS A 1 174 ? -11.399 5.755 12.357 1.00 94.06 174 HIS A CA 1
ATOM 1342 C C . HIS A 1 174 ? -10.974 7.219 12.467 1.00 94.06 174 HIS A C 1
ATOM 1344 O O . HIS A 1 174 ? -11.176 7.838 13.510 1.00 94.06 174 HIS A O 1
ATOM 1350 N N . PHE A 1 175 ? -10.425 7.807 11.403 1.00 95.25 175 PHE A N 1
ATOM 1351 C CA . PHE A 1 175 ? -10.024 9.214 11.445 1.00 95.25 175 PHE A CA 1
ATOM 1352 C C . PHE A 1 175 ? -11.217 10.172 11.491 1.00 95.25 175 PHE A C 1
ATOM 1354 O O . PHE A 1 175 ? -11.106 11.237 12.100 1.00 95.25 175 PHE A O 1
ATOM 1361 N N . ALA A 1 176 ? -12.373 9.786 10.944 1.00 93.06 176 ALA A N 1
ATOM 1362 C CA . ALA A 1 176 ? -13.614 10.524 11.152 1.00 93.06 176 ALA A CA 1
ATOM 1363 C C . ALA A 1 176 ? -14.010 10.553 12.640 1.00 93.06 176 ALA A C 1
ATOM 1365 O O . ALA A 1 176 ? -14.347 11.623 13.148 1.00 93.06 176 ALA A O 1
ATOM 1366 N N . GLN A 1 177 ? -13.879 9.436 13.369 1.00 90.75 177 GLN A N 1
ATOM 1367 C CA . GLN A 1 177 ? -14.088 9.412 14.824 1.00 90.75 177 GLN A CA 1
ATOM 1368 C C . GLN A 1 177 ? -13.076 10.305 15.553 1.00 90.75 177 GLN A C 1
ATOM 1370 O O . GLN A 1 177 ? -13.473 11.130 16.374 1.00 90.75 177 GLN A O 1
ATOM 1375 N N . LEU A 1 178 ? -11.783 10.224 15.218 1.00 91.31 178 LEU A N 1
ATOM 1376 C CA . LEU A 1 178 ? -10.747 11.052 15.854 1.00 91.31 178 LEU A CA 1
ATOM 1377 C C . LEU A 1 178 ? -10.912 12.558 15.580 1.00 91.31 178 LEU A C 1
ATOM 1379 O O . LEU A 1 178 ? -10.535 13.381 16.415 1.00 91.31 178 LEU A O 1
ATOM 1383 N N . SER A 1 179 ? -11.516 12.938 14.448 1.00 91.44 179 SER A N 1
ATOM 1384 C CA . SER A 1 179 ? -11.776 14.344 14.099 1.00 91.44 179 SER A CA 1
ATOM 1385 C C . SER A 1 179 ? -12.701 15.054 15.097 1.00 91.44 179 SER A C 1
ATOM 1387 O O . SER A 1 179 ? -12.619 16.274 15.249 1.00 91.44 179 SER A O 1
ATOM 1389 N N . SER A 1 180 ? -13.512 14.289 15.840 1.00 86.75 180 SER A N 1
ATOM 1390 C CA . SER A 1 180 ? -14.365 14.799 16.919 1.00 86.75 180 SER A CA 1
ATOM 1391 C C . SER A 1 180 ? -13.596 15.215 18.178 1.00 86.75 180 SER A C 1
ATOM 1393 O O . SER A 1 180 ? -14.155 15.891 19.040 1.00 86.75 180 SER A O 1
ATOM 1395 N N . ARG A 1 181 ? -12.311 14.834 18.283 1.00 87.69 181 ARG A N 1
ATOM 1396 C CA . ARG A 1 181 ? -11.424 15.107 19.427 1.00 87.69 181 ARG A CA 1
ATOM 1397 C C . ARG A 1 181 ? -11.995 14.641 20.771 1.00 87.69 181 ARG A C 1
ATOM 1399 O O . ARG A 1 181 ? -11.813 15.306 21.790 1.00 87.69 181 ARG A O 1
ATOM 1406 N N . ARG A 1 182 ? -12.692 13.501 20.774 1.00 85.19 182 ARG A N 1
ATOM 1407 C CA . ARG A 1 182 ? -13.088 12.813 22.006 1.00 85.19 182 ARG A CA 1
ATOM 1408 C C . ARG A 1 182 ? -12.073 11.753 22.373 1.00 85.19 182 ARG A C 1
ATOM 1410 O O .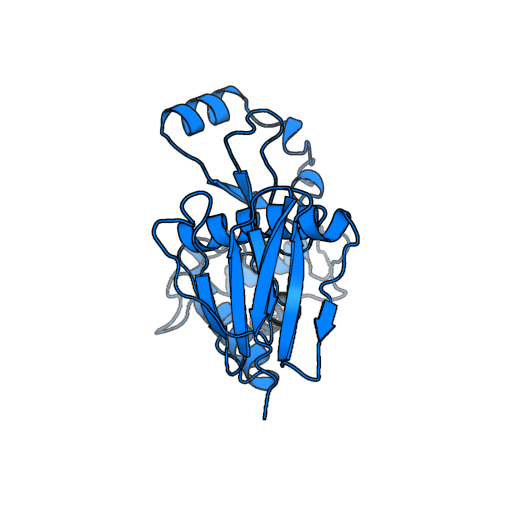 ARG A 1 182 ? -11.877 10.799 21.625 1.00 85.19 182 ARG A O 1
ATOM 1417 N N . ASP A 1 183 ? -1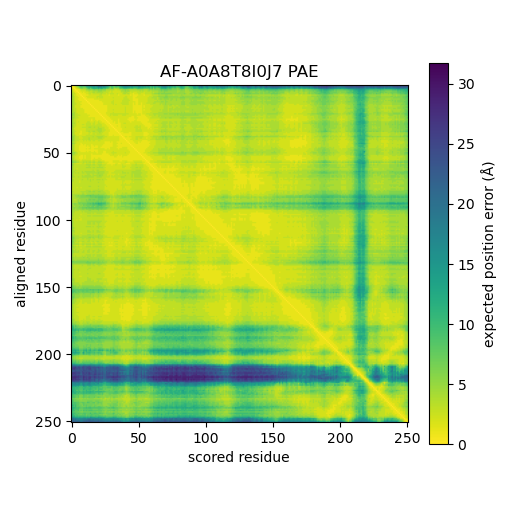1.496 11.904 23.554 1.00 86.19 183 ASP A N 1
ATOM 1418 C CA . ASP A 1 183 ? -10.594 10.912 24.118 1.00 86.19 183 ASP A CA 1
ATOM 1419 C C . ASP A 1 183 ? -11.375 9.857 24.904 1.00 86.19 183 ASP A C 1
ATOM 1421 O O . ASP A 1 183 ? -12.374 10.149 25.569 1.00 86.19 183 ASP A O 1
ATOM 1425 N N . ALA A 1 184 ? -10.894 8.616 24.854 1.00 87.50 184 ALA A N 1
ATOM 1426 C CA . ALA A 1 184 ? -11.368 7.573 25.749 1.00 87.50 184 ALA A CA 1
ATOM 1427 C C . ALA A 1 184 ? -10.873 7.835 27.182 1.00 87.50 184 ALA A C 1
ATOM 1429 O O . ALA A 1 184 ? -9.732 8.246 27.402 1.00 87.50 184 ALA A O 1
ATOM 1430 N N . VAL A 1 185 ? -11.714 7.558 28.178 1.00 90.06 185 VAL A N 1
ATOM 1431 C CA . VAL A 1 185 ? -11.387 7.749 29.595 1.00 90.06 185 VAL A CA 1
ATOM 1432 C C . VAL A 1 185 ? -10.977 6.417 30.209 1.00 90.06 185 VAL A C 1
ATOM 1434 O O . VAL A 1 185 ? -11.769 5.478 30.257 1.00 90.06 185 VAL A O 1
ATOM 1437 N N . TRP A 1 186 ? -9.748 6.335 30.722 1.00 91.31 186 TRP A N 1
ATOM 1438 C CA . TRP A 1 186 ? -9.263 5.152 31.434 1.00 91.31 186 TRP A CA 1
ATOM 1439 C C . TRP A 1 186 ? -9.431 5.291 32.951 1.00 91.31 186 TRP A C 1
ATOM 1441 O O . TRP A 1 186 ? -8.749 6.079 33.610 1.00 91.31 186 TRP A O 1
ATOM 1451 N N . ASN A 1 187 ? -10.298 4.463 33.527 1.00 91.25 187 ASN A N 1
ATOM 1452 C CA . ASN A 1 187 ? -10.390 4.259 34.964 1.00 91.25 187 ASN A CA 1
ATOM 1453 C C . ASN A 1 187 ? -9.347 3.226 35.415 1.00 91.25 187 ASN A C 1
ATOM 1455 O O . ASN A 1 187 ? -9.531 2.018 35.267 1.00 91.25 187 ASN A O 1
ATOM 1459 N N . ARG A 1 188 ? -8.257 3.704 36.022 1.00 91.12 188 ARG A N 1
ATOM 1460 C CA . ARG A 1 188 ? -7.162 2.851 36.514 1.00 91.12 188 ARG A CA 1
ATOM 1461 C C . ARG A 1 188 ? -7.552 1.938 37.678 1.00 91.12 188 ARG A C 1
ATOM 1463 O O . ARG A 1 188 ? -6.930 0.897 37.840 1.00 91.12 188 ARG A O 1
ATOM 1470 N N . ALA A 1 189 ? -8.559 2.304 38.474 1.00 92.12 189 ALA A N 1
ATOM 1471 C CA . ALA A 1 189 ? -8.992 1.496 39.614 1.00 92.12 189 ALA A CA 1
ATOM 1472 C C . ALA A 1 189 ? -9.759 0.242 39.171 1.00 92.12 189 ALA A C 1
ATOM 1474 O O . ALA A 1 189 ? -9.655 -0.803 39.805 1.00 92.12 189 ALA A O 1
ATOM 1475 N N . THR A 1 190 ? -10.519 0.336 38.075 1.00 89.31 190 THR A N 1
ATOM 1476 C CA . THR A 1 190 ? -11.319 -0.781 37.538 1.00 89.31 190 THR A CA 1
ATOM 1477 C C . THR A 1 190 ? -10.719 -1.411 36.280 1.00 89.31 190 THR A C 1
ATOM 1479 O O . THR A 1 190 ? -11.180 -2.465 35.838 1.00 89.31 190 THR A O 1
ATOM 1482 N N . GLY A 1 191 ? -9.716 -0.763 35.682 1.00 87.94 191 GLY A N 1
ATOM 1483 C CA . GLY A 1 191 ? -9.148 -1.130 34.388 1.00 87.94 191 GLY A CA 1
ATOM 1484 C C . GLY A 1 191 ? -10.070 -0.832 33.199 1.00 87.94 191 GLY A C 1
ATOM 1485 O O . GLY A 1 191 ? -9.793 -1.309 32.103 1.00 87.94 191 GLY A O 1
ATOM 1486 N N . ALA A 1 192 ? -11.166 -0.091 33.389 1.00 89.62 192 ALA A N 1
ATOM 1487 C CA . ALA A 1 192 ? -12.135 0.195 32.333 1.00 89.62 192 ALA A CA 1
ATOM 1488 C C . ALA A 1 192 ? -11.675 1.355 31.441 1.00 89.62 192 ALA A C 1
ATOM 1490 O O . ALA A 1 192 ? -11.276 2.400 31.949 1.00 89.62 192 ALA A O 1
ATOM 1491 N N . VAL A 1 193 ? -11.763 1.184 30.125 1.00 90.00 193 VAL A N 1
ATOM 1492 C CA . V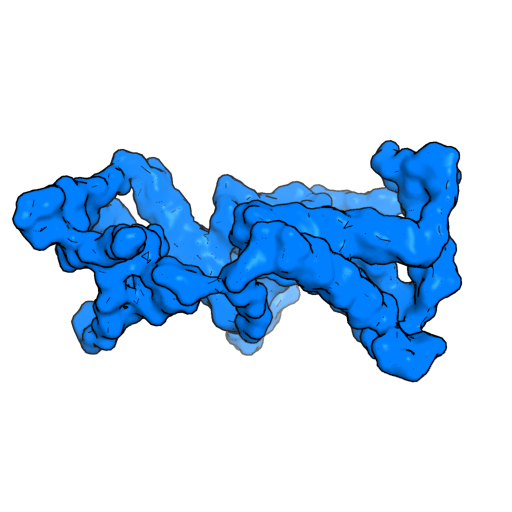AL A 1 193 ? -11.571 2.244 29.127 1.00 90.00 193 VAL A CA 1
ATOM 1493 C C . VAL A 1 193 ? -12.926 2.534 28.502 1.00 90.00 193 VAL A C 1
ATOM 1495 O O . VAL A 1 193 ? -13.540 1.642 27.922 1.00 90.00 193 VAL A O 1
ATOM 1498 N N . GLU A 1 194 ? -13.410 3.760 28.652 1.00 89.56 194 GLU A N 1
ATOM 1499 C CA . GLU A 1 194 ? -14.742 4.161 28.209 1.00 89.56 194 GLU A CA 1
ATOM 1500 C C . GLU A 1 194 ? -14.662 5.157 27.061 1.00 89.56 194 GLU A C 1
ATOM 1502 O O . GLU A 1 194 ? -13.887 6.110 27.112 1.00 89.56 194 GLU A O 1
ATOM 1507 N N . TYR A 1 195 ? -15.496 4.964 26.047 1.00 88.94 195 TYR A N 1
ATOM 1508 C CA . TYR A 1 195 ? -15.594 5.854 24.899 1.00 88.94 195 TYR A CA 1
ATOM 1509 C C . TYR A 1 195 ? -17.058 6.005 24.488 1.00 88.94 195 TYR A C 1
ATOM 1511 O O . TYR A 1 195 ? -17.800 5.026 24.492 1.00 88.94 195 TYR A O 1
ATOM 1519 N N . THR A 1 196 ? -17.470 7.220 24.128 1.00 88.88 196 THR A N 1
ATOM 1520 C CA . THR A 1 196 ? -18.796 7.478 23.552 1.00 88.88 196 THR A CA 1
ATOM 1521 C C . THR A 1 196 ? -18.619 7.955 22.123 1.00 88.88 196 THR A C 1
ATOM 1523 O O . THR A 1 196 ? -17.953 8.966 21.895 1.00 88.88 196 THR A O 1
ATOM 1526 N N . ALA A 1 197 ? -19.211 7.231 21.179 1.00 87.69 197 ALA A N 1
ATOM 1527 C CA . ALA A 1 197 ? -19.031 7.474 19.756 1.00 87.69 197 ALA A CA 1
ATOM 1528 C C . ALA A 1 197 ? -19.816 8.693 19.252 1.00 87.69 197 ALA A C 1
ATOM 1530 O O . ALA A 1 197 ? -20.987 8.885 19.588 1.00 87.69 197 ALA A O 1
ATOM 1531 N N . ASP A 1 198 ? -19.197 9.469 18.363 1.00 84.88 198 ASP A N 1
ATOM 1532 C CA . ASP A 1 198 ? -19.811 10.658 17.749 1.00 84.88 198 ASP A CA 1
ATOM 1533 C C . ASP A 1 198 ? -20.449 10.381 16.387 1.00 84.88 198 ASP A C 1
ATOM 1535 O O . ASP A 1 198 ? -21.423 11.025 15.971 1.00 84.88 198 ASP A O 1
ATOM 1539 N N . GLY A 1 199 ? -19.928 9.379 15.693 1.00 85.56 199 GLY A N 1
ATOM 1540 C CA . GLY A 1 199 ? -20.487 8.838 14.462 1.00 85.56 199 GLY A CA 1
ATOM 1541 C C . GLY A 1 199 ? -20.628 7.326 14.538 1.00 85.56 199 GLY A C 1
ATOM 1542 O O . GLY A 1 199 ? -20.242 6.710 15.529 1.00 85.56 199 GLY A O 1
ATOM 1543 N N . GLY A 1 200 ? -21.140 6.729 13.465 1.00 85.56 200 GLY A N 1
ATOM 1544 C CA . GLY A 1 200 ? -20.976 5.294 13.250 1.00 85.56 200 GLY A CA 1
ATOM 1545 C C . GLY A 1 200 ? -19.626 4.958 12.604 1.00 85.56 200 GLY A C 1
ATOM 1546 O O . GLY A 1 200 ? -18.884 5.862 12.210 1.00 85.56 200 GLY A O 1
ATOM 1547 N N . GLY A 1 201 ? -19.318 3.671 12.461 1.00 87.62 201 GLY A N 1
ATOM 1548 C CA . GLY A 1 201 ? -18.169 3.186 11.688 1.00 87.62 201 GLY A CA 1
ATOM 1549 C C . GLY A 1 201 ? -17.180 2.384 12.528 1.00 87.62 201 GLY A C 1
ATOM 1550 O O . GLY A 1 201 ? -17.600 1.582 13.352 1.00 87.62 201 GLY A O 1
ATOM 1551 N N . ALA A 1 202 ? -15.879 2.580 12.301 1.00 89.81 202 ALA A N 1
ATOM 1552 C CA . ALA A 1 202 ? -14.820 1.812 12.949 1.00 89.81 202 ALA A CA 1
ATOM 1553 C C . ALA A 1 202 ? -13.925 2.679 13.849 1.00 89.81 202 ALA A C 1
ATOM 1555 O O . ALA A 1 202 ? -13.602 3.812 13.495 1.00 89.81 202 ALA A O 1
ATOM 1556 N N . LEU A 1 203 ? -13.456 2.125 14.970 1.00 90.25 203 LEU A N 1
ATOM 1557 C CA . LEU A 1 203 ? -12.412 2.714 15.818 1.00 90.25 203 LEU A CA 1
ATOM 1558 C C . LEU A 1 203 ? -11.352 1.661 16.160 1.00 90.25 203 LEU A C 1
ATOM 1560 O O . LEU A 1 203 ? -11.642 0.679 16.833 1.00 90.25 203 LEU A O 1
ATOM 1564 N N . PHE A 1 204 ? -10.111 1.881 15.722 1.00 90.50 204 PHE A N 1
ATOM 1565 C CA . PHE A 1 204 ? -8.973 1.047 16.106 1.00 90.50 204 PHE A CA 1
ATOM 1566 C C . PHE A 1 204 ? -8.410 1.496 17.457 1.00 90.50 204 PHE A C 1
ATOM 1568 O O . PHE A 1 204 ? -8.084 2.672 17.627 1.00 90.50 204 PHE A O 1
ATOM 1575 N N . VAL A 1 205 ? -8.268 0.557 18.391 1.00 87.38 205 VAL A N 1
ATOM 1576 C CA . VAL A 1 205 ? -7.738 0.779 19.741 1.00 87.38 205 VAL A CA 1
ATOM 1577 C C . VAL A 1 205 ? -6.705 -0.297 20.059 1.00 87.38 205 VAL A C 1
ATOM 1579 O O . VAL A 1 205 ? -6.970 -1.489 19.916 1.00 87.38 205 VAL A O 1
ATOM 1582 N N . THR A 1 206 ? -5.524 0.118 20.507 1.00 87.44 206 THR A N 1
ATOM 1583 C CA . THR A 1 206 ? -4.463 -0.783 20.976 1.00 87.44 206 THR A CA 1
ATOM 1584 C C . THR A 1 206 ? -4.400 -0.799 22.502 1.00 87.44 206 THR A C 1
ATOM 1586 O O . THR A 1 206 ? -4.863 0.128 23.167 1.00 87.44 206 THR A O 1
ATOM 1589 N N . GLY A 1 207 ? -3.851 -1.869 23.085 1.00 83.62 207 GLY A N 1
ATOM 1590 C CA . GLY A 1 207 ? -3.670 -1.963 24.543 1.00 83.62 207 GLY A CA 1
ATOM 1591 C C . GLY A 1 207 ? -4.972 -2.152 25.334 1.00 83.62 207 GLY A C 1
ATOM 1592 O O . GLY A 1 207 ? -5.016 -1.899 26.540 1.00 83.62 207 GLY A O 1
ATOM 1593 N N . VAL A 1 208 ? -6.033 -2.611 24.671 1.00 85.50 208 VAL A N 1
ATOM 1594 C CA . VAL A 1 208 ? -7.299 -3.040 25.276 1.00 85.50 208 VAL A CA 1
ATOM 1595 C C . VAL A 1 208 ? -7.557 -4.506 24.937 1.00 85.50 208 VAL A C 1
ATOM 1597 O O . VAL A 1 208 ? -7.054 -5.017 23.939 1.00 85.50 208 VAL A O 1
ATOM 1600 N N . GLY A 1 209 ? -8.311 -5.198 25.785 1.00 75.88 209 GLY A N 1
ATOM 1601 C CA . GLY A 1 209 ? -8.741 -6.565 25.526 1.00 75.88 209 GLY A CA 1
ATOM 1602 C C . GLY A 1 209 ? -9.672 -6.611 24.319 1.00 75.88 209 GLY A C 1
ATOM 1603 O O . GLY A 1 209 ? -10.653 -5.867 24.268 1.00 75.88 209 GLY A O 1
ATOM 1604 N N . THR A 1 210 ? -9.366 -7.503 23.382 1.00 66.50 210 THR A N 1
ATOM 1605 C CA . THR A 1 210 ? -10.205 -7.794 22.220 1.00 66.50 210 THR A CA 1
ATOM 1606 C C . THR A 1 210 ? -11.497 -8.483 22.667 1.00 66.50 210 THR A C 1
ATOM 1608 O O . THR A 1 210 ? -11.495 -9.298 23.595 1.00 66.50 210 THR A O 1
ATOM 1611 N N . ARG A 1 211 ? -12.627 -8.154 22.032 1.00 61.84 211 ARG A N 1
ATOM 1612 C CA . ARG A 1 211 ? -13.897 -8.871 22.211 1.00 61.84 211 ARG A CA 1
ATOM 1613 C C . ARG A 1 211 ? -14.300 -9.499 20.878 1.00 61.84 211 ARG A C 1
ATOM 1615 O O . ARG A 1 211 ? -14.239 -8.805 19.870 1.00 61.84 211 ARG A O 1
ATOM 1622 N N . PRO A 1 212 ? -14.666 -10.791 20.843 1.00 52.69 212 PRO A N 1
ATOM 1623 C CA . PRO A 1 212 ? -15.261 -11.384 19.652 1.00 52.69 212 PRO A CA 1
ATOM 1624 C C . PRO A 1 212 ? -16.592 -10.698 19.333 1.00 52.69 212 PRO A C 1
ATOM 1626 O O . PRO 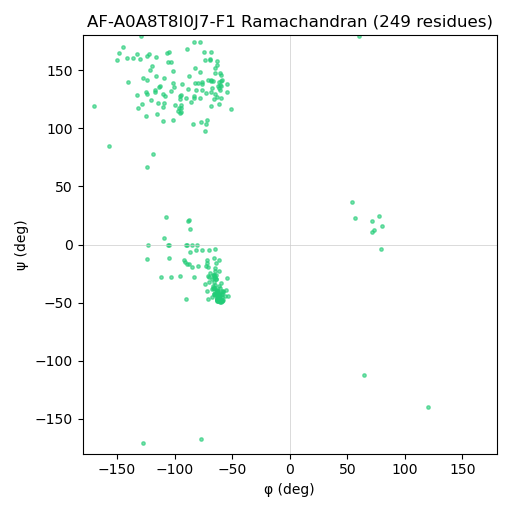A 1 212 ? -17.391 -10.500 20.250 1.00 52.69 212 PRO A O 1
ATOM 1629 N N . ALA A 1 213 ? -16.839 -10.392 18.059 1.00 52.75 213 ALA A N 1
ATOM 1630 C CA . ALA A 1 213 ? -18.132 -9.894 17.604 1.00 52.75 213 ALA A CA 1
ATOM 1631 C C . ALA A 1 213 ? -19.289 -10.827 18.002 1.00 52.75 213 ALA A C 1
ATOM 1633 O O . ALA A 1 213 ? -19.207 -12.053 17.889 1.00 52.75 213 ALA A O 1
ATOM 1634 N N . THR A 1 214 ? -20.385 -10.223 18.436 1.00 53.47 214 THR A N 1
ATOM 1635 C CA . THR A 1 214 ? -21.672 -10.840 18.750 1.00 53.47 214 THR A CA 1
ATOM 1636 C C . THR A 1 214 ? -22.704 -10.506 17.672 1.00 53.47 214 THR A C 1
ATOM 1638 O O . THR A 1 214 ? -22.541 -9.569 16.893 1.00 53.47 214 THR A O 1
ATOM 1641 N N . GLU A 1 215 ? -23.822 -11.237 17.640 1.00 46.66 215 GLU A N 1
ATOM 1642 C CA . GLU A 1 215 ? -24.948 -10.925 16.743 1.00 46.66 215 GLU A CA 1
ATOM 1643 C C . GLU A 1 215 ? -25.572 -9.540 16.998 1.00 46.66 215 GLU A C 1
ATOM 1645 O O . GLU A 1 215 ? -26.340 -9.075 16.163 1.00 46.66 215 GLU A O 1
ATOM 1650 N N . ALA A 1 216 ? -25.268 -8.860 18.108 1.00 49.94 216 ALA A N 1
ATOM 1651 C CA . ALA A 1 216 ? -25.705 -7.482 18.334 1.00 49.94 216 ALA A CA 1
ATOM 1652 C C . ALA A 1 216 ? -24.828 -6.446 17.597 1.00 49.94 216 ALA A C 1
ATOM 1654 O O . ALA A 1 216 ? -25.290 -5.336 17.344 1.00 49.94 216 ALA A O 1
ATOM 1655 N N . ASP A 1 217 ? -23.615 -6.824 17.177 1.00 48.41 217 ASP A N 1
ATOM 1656 C CA . ASP A 1 217 ? -22.589 -5.933 16.604 1.00 48.41 217 ASP A CA 1
ATOM 1657 C C . ASP A 1 217 ? -22.725 -5.778 15.070 1.00 48.41 217 ASP A C 1
ATOM 1659 O O . ASP A 1 217 ? -21.790 -5.412 14.358 1.00 48.41 217 ASP A O 1
ATOM 1663 N N . GLN A 1 218 ? -23.913 -6.073 14.527 1.00 44.72 218 GLN A N 1
ATOM 1664 C CA . GLN A 1 218 ? -24.181 -6.286 13.095 1.00 44.72 218 GLN A CA 1
ATOM 1665 C C . GLN A 1 218 ? -23.990 -5.069 12.172 1.00 44.72 218 GLN A C 1
ATOM 1667 O O . GLN A 1 218 ? -24.115 -5.214 10.956 1.00 44.72 218 GLN A O 1
ATOM 1672 N N . THR A 1 219 ? -23.681 -3.877 12.687 1.00 48.34 219 THR A N 1
ATOM 1673 C CA . THR A 1 219 ? -23.354 -2.722 11.831 1.00 48.34 219 THR A CA 1
ATOM 1674 C C . THR A 1 219 ? -21.884 -2.722 11.392 1.00 48.34 219 THR A C 1
ATOM 1676 O O . THR A 1 219 ? -21.579 -2.232 10.306 1.00 48.34 219 THR A O 1
ATOM 1679 N N . SER A 1 220 ? -20.986 -3.316 12.186 1.00 49.19 220 SER A N 1
ATOM 1680 C CA . SER A 1 220 ? -19.618 -3.714 11.826 1.00 49.19 220 SER A CA 1
ATOM 1681 C C . SER A 1 220 ? -19.071 -4.573 12.975 1.00 49.19 220 SER A C 1
ATOM 1683 O O . SER A 1 220 ? -18.942 -4.036 14.067 1.00 49.19 220 SER A O 1
ATOM 1685 N N . PRO A 1 221 ? -18.700 -5.848 12.774 1.00 56.56 221 PRO A N 1
ATOM 1686 C CA . PRO A 1 221 ? -18.238 -6.697 13.870 1.00 56.56 221 PRO A CA 1
ATOM 1687 C C . PRO A 1 221 ? -16.998 -6.109 14.556 1.00 56.56 221 PRO A C 1
ATOM 1689 O O . PRO A 1 221 ? -16.097 -5.601 13.879 1.00 56.56 221 PRO A O 1
ATOM 1692 N N . ASP A 1 222 ? -16.947 -6.216 15.886 1.00 65.31 222 ASP A N 1
ATOM 1693 C CA . ASP A 1 222 ? -15.710 -6.046 16.640 1.00 65.31 222 ASP A CA 1
ATOM 1694 C C . ASP A 1 222 ? -14.709 -7.123 16.197 1.00 65.31 222 ASP A C 1
ATOM 1696 O O . ASP A 1 222 ? -14.958 -8.328 16.297 1.00 65.31 222 ASP A O 1
ATOM 1700 N N . GLU A 1 223 ? -13.556 -6.691 15.700 1.00 73.19 223 GLU A N 1
ATOM 1701 C CA . GLU A 1 223 ? -12.470 -7.578 15.297 1.00 73.19 223 GLU A CA 1
ATOM 1702 C C . GLU A 1 223 ? -11.273 -7.374 16.211 1.00 73.19 223 GLU A C 1
ATOM 1704 O O . GLU A 1 223 ? -10.876 -6.252 16.526 1.00 73.19 223 GLU A O 1
ATOM 1709 N N . GLY A 1 224 ? -10.680 -8.481 16.640 1.00 73.81 224 GLY A N 1
ATOM 1710 C CA . GLY A 1 224 ? -9.461 -8.477 17.425 1.00 73.81 224 GLY A CA 1
ATOM 1711 C C . GLY A 1 224 ? -8.340 -9.163 16.674 1.00 73.81 224 GLY A C 1
ATOM 1712 O O . GLY A 1 224 ? -8.514 -10.280 16.191 1.00 73.81 224 GLY A O 1
ATOM 1713 N N . GLU A 1 225 ? -7.173 -8.536 16.643 1.00 79.38 225 GLU A N 1
ATOM 1714 C CA . GLU A 1 225 ? -5.947 -9.183 16.204 1.00 79.38 225 GLU A CA 1
ATOM 1715 C C . GLU A 1 225 ? -4.816 -8.972 17.207 1.00 79.38 225 GLU A C 1
ATOM 1717 O O . GLU A 1 225 ? -4.826 -8.054 18.027 1.00 79.38 225 GLU A O 1
ATOM 1722 N N . THR A 1 226 ? -3.815 -9.842 17.133 1.00 80.38 226 THR A N 1
ATOM 1723 C CA . THR A 1 226 ? -2.533 -9.628 17.796 1.00 80.38 226 THR A CA 1
ATOM 1724 C C . THR A 1 226 ? -1.493 -9.344 16.724 1.00 80.38 226 THR A C 1
ATOM 1726 O O . THR A 1 226 ? -1.292 -10.149 15.812 1.00 80.38 226 THR A O 1
ATOM 1729 N N . TYR A 1 227 ? -0.848 -8.184 16.810 1.00 81.88 227 TYR A N 1
ATOM 1730 C CA . TYR A 1 227 ? 0.236 -7.787 15.923 1.00 81.88 227 TYR A CA 1
ATOM 1731 C C . TYR A 1 227 ? 1.554 -7.784 16.694 1.00 81.88 227 TYR A C 1
ATOM 1733 O O . TYR A 1 227 ? 1.789 -6.939 17.556 1.00 81.88 227 TYR A O 1
ATOM 1741 N N . GLY A 1 228 ? 2.397 -8.788 16.438 1.00 84.19 228 GLY A N 1
ATOM 1742 C CA . GLY A 1 228 ? 3.538 -9.075 17.307 1.00 84.19 228 GLY A CA 1
ATOM 1743 C C . GLY A 1 228 ? 3.052 -9.496 18.694 1.00 84.19 228 GLY A C 1
ATOM 1744 O O . GLY A 1 228 ? 2.448 -10.554 18.837 1.00 84.19 228 GLY A O 1
ATOM 1745 N N . SER A 1 229 ? 3.299 -8.665 19.705 1.00 82.12 229 SER A N 1
ATOM 1746 C CA . SER A 1 229 ? 2.793 -8.852 21.072 1.00 82.12 229 SER A CA 1
ATOM 1747 C C . SER A 1 229 ? 1.635 -7.914 21.433 1.00 82.12 229 SER A C 1
ATOM 1749 O O . SER A 1 229 ? 1.120 -7.991 22.548 1.00 82.12 229 SER A O 1
ATOM 1751 N N . ASP A 1 230 ? 1.216 -7.037 20.517 1.00 81.38 230 ASP A N 1
ATOM 1752 C CA . ASP A 1 230 ? 0.209 -6.017 20.790 1.00 81.38 230 ASP A CA 1
ATOM 1753 C C . ASP A 1 230 ? -1.198 -6.463 20.387 1.00 81.38 230 ASP A C 1
ATOM 1755 O O . ASP A 1 230 ? -1.420 -6.790 19.217 1.00 81.38 230 ASP A O 1
ATOM 1759 N N . PRO A 1 231 ? -2.183 -6.426 21.302 1.00 83.12 231 PRO A N 1
ATOM 1760 C CA . PRO A 1 231 ? -3.580 -6.552 20.925 1.00 83.12 231 PRO A CA 1
ATOM 1761 C C . PRO A 1 231 ? -4.060 -5.267 20.240 1.00 83.12 231 PRO A C 1
ATOM 1763 O O . PRO A 1 231 ? -3.896 -4.157 20.764 1.00 83.12 231 PRO A O 1
ATOM 1766 N N . VAL A 1 232 ? -4.698 -5.436 19.086 1.00 84.94 232 VAL A N 1
ATOM 1767 C CA . VAL A 1 232 ? -5.374 -4.388 18.321 1.00 84.94 232 VAL A CA 1
ATOM 1768 C C . VAL A 1 232 ? -6.841 -4.780 18.195 1.00 84.94 232 VAL A C 1
ATOM 1770 O O . VAL A 1 232 ? -7.161 -5.869 17.727 1.00 84.94 232 VAL A O 1
ATOM 1773 N N . SER A 1 233 ? -7.738 -3.900 18.629 1.00 85.00 233 SER A N 1
ATOM 1774 C CA . SER A 1 233 ? -9.185 -4.067 18.477 1.00 85.00 233 SER A CA 1
ATOM 1775 C C . SER A 1 233 ? -9.710 -3.060 17.463 1.00 85.00 233 SER A C 1
ATOM 1777 O O . SER A 1 233 ? -9.436 -1.868 17.592 1.00 85.00 233 SER A O 1
ATOM 1779 N N . ARG A 1 234 ? -10.474 -3.515 16.475 1.00 87.88 234 ARG A N 1
ATOM 1780 C CA . ARG A 1 234 ? -11.279 -2.686 15.578 1.00 87.88 234 ARG A CA 1
ATOM 1781 C C . ARG A 1 234 ? -12.718 -2.762 16.062 1.00 87.88 234 ARG A C 1
ATOM 1783 O O . ARG A 1 234 ? -13.355 -3.793 15.902 1.00 87.88 234 ARG A O 1
ATOM 1790 N N . LEU A 1 235 ? -13.198 -1.682 16.662 1.00 85.75 235 LEU A N 1
ATOM 1791 C CA . LEU A 1 235 ? -14.541 -1.614 17.225 1.00 85.75 235 LEU A CA 1
ATOM 1792 C C . LEU A 1 235 ? -15.535 -1.153 16.170 1.00 85.75 235 LEU A C 1
ATOM 1794 O O . LEU A 1 235 ? -15.264 -0.155 15.494 1.00 85.75 235 LEU A O 1
ATOM 1798 N N . GLY A 1 236 ? -16.674 -1.827 16.066 1.00 85.06 236 GLY A N 1
ATOM 1799 C CA . GLY A 1 236 ? -17.855 -1.291 15.403 1.00 85.06 236 GLY A CA 1
ATOM 1800 C C . GLY A 1 236 ? -18.546 -0.279 16.302 1.00 85.06 236 GLY A C 1
ATOM 1801 O O . GLY A 1 236 ? -18.735 -0.526 17.486 1.00 85.06 236 GLY A O 1
ATOM 1802 N N . LEU A 1 237 ? -18.903 0.882 15.761 1.00 85.69 237 LEU A N 1
ATOM 1803 C CA . LEU A 1 237 ? -19.538 1.947 16.530 1.00 85.69 237 LEU A CA 1
ATOM 1804 C C . LEU A 1 237 ? -20.863 2.367 15.912 1.00 85.69 237 LEU A C 1
ATOM 1806 O O . LEU A 1 237 ? -20.972 2.545 14.694 1.00 85.69 237 LEU A O 1
ATOM 1810 N N . THR A 1 238 ? -21.831 2.651 16.779 1.00 86.81 238 THR A N 1
ATOM 1811 C CA . THR A 1 238 ? -23.045 3.403 16.461 1.00 86.81 238 THR A CA 1
ATOM 1812 C C . THR A 1 238 ? -22.998 4.780 17.128 1.00 86.81 238 THR A C 1
ATOM 1814 O O . THR A 1 238 ? -22.516 4.934 18.246 1.00 86.81 238 THR A O 1
ATOM 1817 N N . ARG A 1 239 ? -23.513 5.826 16.468 1.00 87.38 239 ARG A N 1
ATOM 1818 C CA . ARG A 1 239 ? -23.536 7.182 17.051 1.00 87.38 239 ARG A CA 1
ATOM 1819 C C . ARG A 1 239 ? -24.230 7.185 18.420 1.00 87.38 239 ARG A C 1
ATOM 1821 O O . ARG A 1 239 ? -25.363 6.730 18.539 1.00 87.38 239 ARG A O 1
ATOM 1828 N N . GLY A 1 240 ? -23.588 7.805 19.409 1.00 86.25 240 GLY A N 1
ATOM 1829 C CA . GLY A 1 240 ? -24.094 7.951 20.774 1.00 86.25 240 GLY A CA 1
ATOM 1830 C C . GLY A 1 240 ? -23.921 6.704 21.641 1.00 86.25 240 GLY A C 1
ATOM 1831 O O . GLY A 1 240 ? -24.227 6.747 22.832 1.00 86.25 240 GLY A O 1
ATOM 1832 N N . GLU A 1 241 ? -23.419 5.611 21.070 1.00 85.50 241 GLU A N 1
ATOM 1833 C CA . GLU A 1 241 ? -23.126 4.391 21.800 1.00 85.50 241 GLU A CA 1
ATOM 1834 C C . GLU A 1 241 ? -21.962 4.606 22.768 1.00 85.50 241 GLU A C 1
ATOM 1836 O O . GLU A 1 241 ? -20.935 5.192 22.412 1.00 85.50 241 GLU A O 1
ATOM 1841 N N . ARG A 1 242 ? -22.124 4.114 24.000 1.00 87.31 242 ARG A N 1
ATOM 1842 C CA . ARG A 1 242 ? -21.048 4.042 24.987 1.00 87.31 242 ARG A CA 1
ATOM 1843 C C . ARG A 1 242 ? -20.435 2.651 24.956 1.00 87.31 242 ARG A C 1
ATOM 1845 O O . ARG A 1 242 ? -21.085 1.681 25.339 1.00 87.31 242 ARG A O 1
ATOM 1852 N N . VAL A 1 243 ? -19.156 2.588 24.615 1.00 85.75 243 VAL A N 1
ATOM 1853 C CA . VAL A 1 243 ? -18.351 1.370 24.644 1.00 85.75 243 VAL A CA 1
ATOM 1854 C C . VAL A 1 243 ? -17.494 1.358 25.906 1.00 85.75 243 VAL A C 1
ATOM 1856 O O . VAL A 1 243 ? -16.893 2.365 26.285 1.00 85.75 243 VAL A O 1
ATOM 1859 N N . VAL A 1 244 ? -17.441 0.204 26.573 1.00 87.12 244 VAL A N 1
ATOM 1860 C CA . VAL A 1 244 ? -16.604 -0.022 27.758 1.00 87.12 244 VAL A CA 1
ATOM 1861 C C . VAL A 1 244 ? -15.708 -1.227 27.513 1.00 87.12 244 VAL A C 1
ATOM 1863 O O . VAL A 1 244 ? -16.180 -2.366 27.483 1.00 87.12 244 VAL A O 1
ATOM 1866 N N . LEU A 1 245 ? -14.410 -0.977 27.381 1.00 86.19 245 LEU A N 1
ATOM 1867 C CA . LEU A 1 245 ? -13.358 -1.963 27.144 1.00 86.19 245 LEU A CA 1
ATOM 1868 C C . LEU A 1 245 ? -12.557 -2.195 28.426 1.00 86.19 245 LEU A C 1
ATOM 1870 O O . LEU A 1 245 ? -12.633 -1.420 29.380 1.00 86.19 245 LEU A O 1
ATOM 1874 N N . ARG A 1 246 ? -11.764 -3.267 28.461 1.00 88.25 246 ARG A N 1
ATOM 1875 C CA . ARG A 1 246 ? -10.785 -3.486 29.534 1.00 88.25 246 ARG A CA 1
ATOM 1876 C C . ARG A 1 246 ? -9.399 -3.158 29.011 1.00 88.25 246 ARG A C 1
ATOM 1878 O O . ARG A 1 246 ? -9.042 -3.631 27.941 1.00 88.25 246 ARG A O 1
ATOM 1885 N N . ALA A 1 247 ? -8.622 -2.386 29.757 1.00 88.06 247 ALA A N 1
ATOM 1886 C CA . ALA A 1 247 ? -7.212 -2.194 29.456 1.00 88.06 247 ALA A CA 1
ATOM 1887 C C . ALA A 1 247 ? -6.479 -3.546 29.514 1.00 88.06 247 ALA A C 1
ATOM 1889 O O . ALA A 1 247 ? -6.707 -4.346 30.422 1.00 88.06 247 ALA A O 1
ATOM 1890 N N . SER A 1 248 ? -5.595 -3.772 28.550 1.00 85.31 248 SER A N 1
ATOM 1891 C CA . SER A 1 248 ? -4.672 -4.904 28.482 1.00 85.31 248 SER A CA 1
ATOM 1892 C C . SER A 1 248 ? -3.249 -4.351 28.356 1.00 85.31 248 SER A C 1
ATOM 1894 O O . SER A 1 248 ? -2.646 -4.456 27.284 1.00 85.31 248 SER A O 1
ATOM 1896 N N . PRO A 1 249 ? -2.732 -3.677 29.404 1.00 72.56 249 PRO A N 1
ATOM 1897 C CA . PRO A 1 249 ? -1.389 -3.115 29.371 1.00 72.56 249 PRO A CA 1
ATOM 1898 C C . PRO A 1 249 ? -0.361 -4.227 29.148 1.00 72.56 249 PRO A C 1
ATOM 1900 O O . PRO A 1 249 ? -0.546 -5.352 29.620 1.00 72.56 249 PRO A O 1
ATOM 1903 N N . ARG A 1 250 ? 0.721 -3.909 28.430 1.00 68.62 250 ARG A N 1
ATOM 1904 C CA . ARG A 1 250 ? 1.856 -4.830 28.325 1.00 68.62 250 ARG A CA 1
ATOM 1905 C C . ARG A 1 250 ? 2.407 -5.115 29.736 1.00 68.62 250 ARG A C 1
ATOM 1907 O O . ARG A 1 250 ? 2.414 -4.182 30.546 1.00 68.62 250 ARG A O 1
ATOM 1914 N N . PRO A 1 251 ? 2.823 -6.361 30.024 1.00 57.84 251 PRO A N 1
ATOM 1915 C CA . PRO A 1 251 ? 3.539 -6.698 31.253 1.00 57.84 251 PRO A CA 1
ATOM 1916 C C . PRO A 1 251 ? 4.784 -5.835 31.474 1.00 57.84 251 PRO A C 1
ATOM 1918 O O . PRO A 1 251 ? 5.414 -5.440 30.463 1.00 57.84 251 PRO A O 1
#

Sequence (251 aa):
MRPTDFGLAGSNKALLDAAHDLGVRYLQGNMSFAGHRPSCANCGIHHPLRGEIFVVPDWPTSIAFEATDPEEQTALFNAAYGRAGTEPEHGDRDLTYEEIVEVEADTAAQHLMSGSAYAHTLHQGNVREYAPGRSLAFDWINATVAKYAAYYSVPLKNPDWLFLAGYVEARNAHFAQLSSRRDAVWNRATGAVEYTADGGGALFVTGVGTRPATEADQTSPDEGETYGSDPVSRLGLTRGERVVLRASPRP

Organism: NCBI:txid173560

Mean predicted aligned error: 5.4 Å